Protein AF-A0A924XCB9-F1 (afdb_monomer)

Sequence (287 aa):
MNFVFLSSIFLSAGAVDTTPGGVSNMRGFARGADAVTFDPAATAFVNGFELQYEQFSIERERSLFGAYTVIPAGPFRMHLGYEWLPLTNRSFERASVGGAWKLSELLAIGFTYRGLRAREDYFKGGSTWDVGMYAVPTKWLSFSLGLDDIGNPYLLDARQNFSYAAGFAVRPIAGAPWLTLGAQSRLDCKEHEFTETRAVVDVGSRGIHAYGAYDFQTRFLAVGLQLMFGVLEVRQALEIATGDKSRPGTNREELASATVVTFRSNPSESLGDWVNGATVELALNGD

Secondary structure (DSSP, 8-state):
-------------------THHHHT------STT--S--GGGGGG--EEEEEEEEEEESEEEEEEEEEEEEEETTEEEEEEEEEEEETTEEEEEEEEEEEEEEETTEEEEEEEEEEEESSTT---E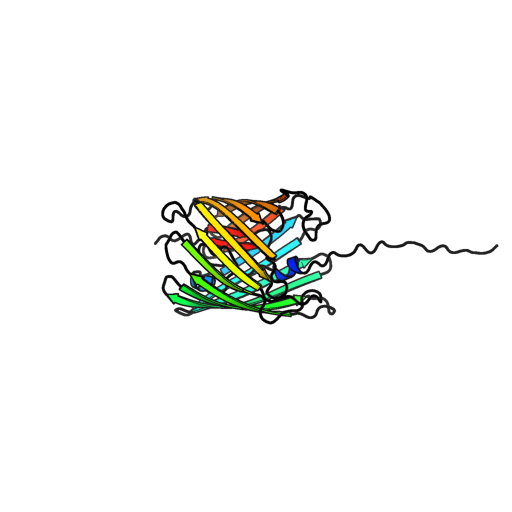EEEEEEEEEEEETTEEEEEEEEEET--EETTEEPPPEEEEEEEE-TTTT-TTEEEEEEEEEETTT--EEEEEEEEEEEETTEEEEEEEETTTTEEEEEEEEEETTEEEEEEEEEE-SSPPPTT-SS---EEEEEEEEESS-EEEEE--SS-PEEEEE----

Nearest PDB structures (foldseek):
  4ctd-assembly1_B  TM=6.642E-01  e=2.878E-05  Escherichia coli K-12
  1nqf-assembly1_A  TM=4.040E-01  e=2.705E-03  Escherichia coli
  8bmx-assembly2_A  TM=3.857E-01  e=1.424E-02  Bacteroides thetaiotaomicron VPI-5482
  5oyk-assembly1_A  TM=5.114E-01  e=2.542E-01  Vibrio cholerae
  7xzj-assembly1_9  TM=3.258E-01  e=9.052E-01  Chlamydomonas reinhardtii

Foldseek 3Di:
DDDDDDDDPPDPPPPQQPPLQQQLLDAAPQEAQFRPDRAQQRLLHDAFWKWKWKWKDAPDIKIKTKIKGWDDDPQKIKIWMWMWIDDDVKIKIKIKIWMKGNPDPFKIKIKMKIWIDIPDPVDDTWIFMKIKMKGDPDLFKIKIWIWTRHPQTQGPNDTAAIKIKIKMKGDPPRNDSQKIKMWMWIARPPVRDIPWTKIKIWGDDDFWIWIWMATPVQQKIKTWIWGDDQQKIKIKIKIARPDDHDGNSHPDRDIMMMIMIMGIPADFDWGADDVSGYTYTRHPDPD

pLDDT: mean 72.34, std 21.83, range [18.59, 96.75]

Solvent-accessible surface area (backbone atoms only — not comparable to full-atom values): 14519 Å² total; per-residue (Å²): 142,80,91,79,86,86,86,79,82,78,75,79,76,70,80,75,75,74,62,52,67,73,68,71,38,58,63,55,79,10,33,18,61,46,29,59,38,74,28,39,4,23,38,42,76,54,70,44,42,38,40,37,40,34,39,36,53,60,106,52,81,34,42,39,41,38,41,38,39,38,47,85,56,84,59,33,22,39,38,41,37,41,35,40,37,54,46,97,95,47,44,39,38,35,42,34,45,36,33,7,39,40,78,48,102,37,36,20,36,18,31,30,39,37,42,40,41,47,78,51,93,87,50,68,56,24,48,29,33,32,40,17,37,22,34,39,88,45,82,32,36,30,40,37,42,30,40,35,42,39,78,42,26,40,45,92,88,40,72,44,67,33,27,43,36,40,19,31,21,35,16,86,64,88,32,41,84,40,39,38,40,30,34,31,37,29,33,35,65,82,80,72,40,68,77,36,38,35,42,37,40,35,42,34,61,93,48,41,34,43,36,37,35,38,32,70,72,68,37,36,38,37,40,35,44,34,42,51,62,77,43,40,36,43,33,42,38,41,36,42,76,75,55,95,55,59,50,90,81,40,104,49,90,68,67,36,38,39,42,38,42,36,42,30,76,57,68,49,50,62,53,74,40,73,95,49,52,32,51,15,26,22,63,72,74,92,125

Mean predicted aligned error: 10.34 Å

Structure (mmCIF, N/CA/C/O backbone):
data_AF-A0A924XCB9-F1
#
_entry.id   AF-A0A924XCB9-F1
#
loop_
_atom_site.group_PDB
_atom_site.id
_atom_site.type_symbol
_atom_site.label_atom_id
_atom_site.label_alt_id
_atom_site.label_comp_id
_atom_site.label_asym_id
_atom_site.label_entity_id
_atom_site.label_seq_id
_atom_site.pdbx_PDB_ins_code
_atom_site.Cartn_x
_atom_site.Cartn_y
_atom_site.Cartn_z
_atom_site.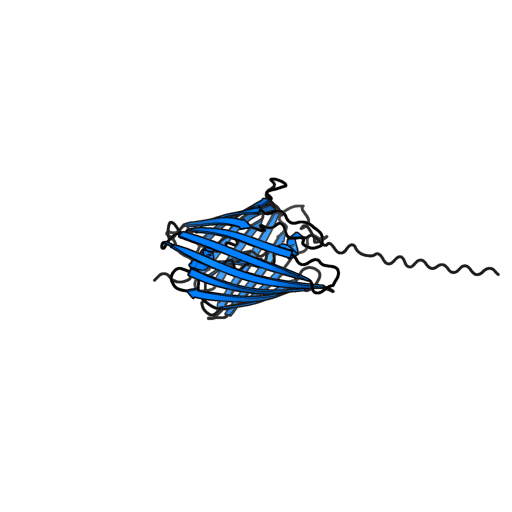occupancy
_atom_site.B_iso_or_equiv
_atom_site.auth_seq_id
_atom_site.auth_comp_id
_atom_site.auth_asym_id
_atom_site.auth_atom_id
_atom_site.pdbx_PDB_model_num
ATOM 1 N N . MET A 1 1 ? 35.315 21.470 -57.572 1.00 31.77 1 MET A N 1
ATOM 2 C CA . MET A 1 1 ? 34.050 20.716 -57.445 1.00 31.77 1 MET A CA 1
ATOM 3 C C . MET A 1 1 ? 34.355 19.400 -56.760 1.00 31.77 1 MET A C 1
ATOM 5 O O . MET A 1 1 ? 34.964 18.551 -57.384 1.00 31.77 1 MET A O 1
ATOM 9 N N . ASN A 1 2 ? 33.996 19.280 -55.484 1.00 20.62 2 ASN A N 1
ATOM 10 C CA . ASN A 1 2 ? 33.900 18.026 -54.740 1.00 20.62 2 ASN A CA 1
ATOM 11 C C . ASN A 1 2 ? 32.758 18.231 -53.740 1.00 20.62 2 ASN A C 1
ATOM 13 O O . ASN A 1 2 ? 32.785 19.186 -52.966 1.00 20.62 2 ASN A O 1
ATOM 17 N N . PHE A 1 3 ? 31.721 17.403 -53.845 1.00 20.89 3 PHE A N 1
ATOM 18 C CA . PHE A 1 3 ? 30.557 17.426 -52.966 1.00 20.89 3 PHE A CA 1
ATOM 19 C C . PHE A 1 3 ? 30.921 16.746 -51.643 1.00 20.89 3 PHE A C 1
ATOM 21 O O . PHE A 1 3 ? 31.264 15.568 -51.629 1.00 20.89 3 PHE A O 1
ATOM 28 N N . VAL A 1 4 ? 30.831 17.490 -50.541 1.00 20.45 4 VAL A N 1
ATOM 29 C CA . VAL A 1 4 ? 30.868 16.962 -49.173 1.00 20.45 4 VAL A CA 1
ATOM 30 C C . VAL A 1 4 ? 29.464 17.136 -48.604 1.00 20.45 4 VAL A C 1
ATOM 32 O O . VAL A 1 4 ? 29.038 18.253 -48.323 1.00 20.45 4 VAL A O 1
ATOM 35 N N . PHE A 1 5 ? 28.731 16.031 -48.482 1.00 20.73 5 PHE A N 1
ATOM 36 C CA . PHE A 1 5 ? 27.495 15.961 -47.708 1.00 20.73 5 PHE A CA 1
ATOM 37 C C . PHE A 1 5 ? 27.878 15.769 -46.235 1.00 20.73 5 PHE A C 1
ATOM 39 O O . PHE A 1 5 ? 28.347 14.706 -45.839 1.00 20.73 5 PHE A O 1
ATOM 46 N N . LEU A 1 6 ? 27.708 16.820 -45.435 1.00 21.05 6 LEU A N 1
ATOM 47 C CA . LEU A 1 6 ? 27.772 16.770 -43.976 1.00 21.05 6 LEU A CA 1
ATOM 48 C C . LEU A 1 6 ? 26.375 16.430 -43.450 1.00 21.05 6 LEU A C 1
ATOM 50 O O . LEU A 1 6 ? 25.500 17.287 -43.361 1.00 21.05 6 LEU A O 1
ATOM 54 N N . SER A 1 7 ? 26.168 15.157 -43.124 1.00 20.41 7 SER A N 1
ATOM 55 C CA . SER A 1 7 ? 25.058 14.686 -42.302 1.00 20.41 7 SER A CA 1
ATOM 56 C C . SER A 1 7 ? 25.557 14.491 -40.871 1.00 20.41 7 SER A C 1
ATOM 58 O O . SER A 1 7 ? 26.209 13.494 -40.565 1.00 20.41 7 SER A O 1
ATOM 60 N N . SER A 1 8 ? 25.248 15.438 -39.994 1.00 20.53 8 SER A N 1
ATOM 61 C CA . SER A 1 8 ? 25.438 15.300 -38.548 1.00 20.53 8 SER A CA 1
ATOM 62 C C . SER A 1 8 ? 24.334 16.053 -37.809 1.00 20.53 8 SER A C 1
ATOM 64 O O . SER A 1 8 ? 24.540 17.102 -37.211 1.00 20.53 8 SER A O 1
ATOM 66 N N . ILE A 1 9 ? 23.132 15.474 -37.848 1.00 19.83 9 ILE A N 1
ATOM 67 C CA . ILE A 1 9 ? 22.118 15.665 -36.811 1.00 19.83 9 ILE A CA 1
ATOM 68 C C . ILE A 1 9 ? 22.314 14.494 -35.847 1.00 19.83 9 ILE A C 1
ATOM 70 O O . ILE A 1 9 ? 21.789 13.404 -36.065 1.00 19.83 9 ILE A O 1
ATOM 74 N N . PHE A 1 10 ? 23.114 14.694 -34.801 1.00 19.86 10 PHE A N 1
ATOM 75 C CA . PHE A 1 10 ? 23.043 13.814 -33.642 1.00 19.86 10 PHE A CA 1
ATOM 76 C C . PHE A 1 10 ? 21.764 14.178 -32.893 1.00 19.86 10 PHE A C 1
ATOM 78 O O . PHE A 1 10 ? 21.722 15.148 -32.138 1.00 19.86 10 PHE A O 1
ATOM 85 N N . LEU A 1 11 ? 20.704 13.405 -33.146 1.00 19.64 11 LEU A N 1
ATOM 86 C CA . LEU A 1 11 ? 19.612 13.266 -32.197 1.00 19.64 11 LEU A CA 1
ATOM 87 C C . LEU A 1 11 ? 20.238 12.816 -30.876 1.00 19.64 11 LEU A C 1
ATOM 89 O O . LEU A 1 11 ? 20.737 11.696 -30.761 1.00 19.64 11 LEU A O 1
ATOM 93 N N . SER A 1 12 ? 20.201 13.694 -29.880 1.00 18.59 12 SER A N 1
ATOM 94 C CA . SER A 1 12 ? 20.337 13.304 -28.488 1.00 18.59 12 SER A CA 1
ATOM 95 C C . SER A 1 12 ? 19.184 12.352 -28.171 1.00 18.59 12 SER A C 1
ATOM 97 O O . SER A 1 12 ? 18.060 12.779 -27.899 1.00 18.59 12 SER A O 1
ATOM 99 N N . ALA A 1 13 ? 19.449 11.050 -28.254 1.00 19.56 13 ALA A N 1
ATOM 100 C CA . ALA A 1 13 ? 18.642 10.039 -27.602 1.00 19.56 13 ALA A CA 1
ATOM 101 C C . ALA A 1 13 ? 18.752 10.306 -26.097 1.00 19.56 13 ALA A C 1
ATOM 103 O O . ALA A 1 13 ? 19.698 9.875 -25.442 1.00 19.56 13 ALA A O 1
ATOM 104 N N . GLY A 1 14 ? 17.832 11.119 -25.577 1.00 18.70 14 GLY A N 1
ATOM 105 C CA . GLY A 1 14 ? 17.668 11.301 -24.146 1.00 18.70 14 GLY A CA 1
ATOM 106 C C . GLY A 1 14 ? 17.414 9.929 -23.544 1.00 18.70 14 GLY A C 1
ATOM 107 O O . GLY A 1 14 ? 16.450 9.261 -23.923 1.00 18.70 14 GLY A O 1
ATOM 108 N N . ALA A 1 15 ? 18.320 9.495 -22.671 1.00 19.00 15 ALA A N 1
ATOM 109 C CA . ALA A 1 15 ? 18.147 8.304 -21.867 1.00 19.00 15 ALA A CA 1
ATOM 110 C C . ALA A 1 15 ? 16.776 8.397 -21.187 1.00 19.00 15 ALA A C 1
ATOM 112 O O . ALA A 1 15 ? 16.526 9.290 -20.379 1.00 19.00 15 ALA A O 1
ATOM 113 N N . VAL A 1 16 ? 15.857 7.522 -21.595 1.00 21.95 16 VAL A N 1
ATOM 114 C CA . VAL A 1 16 ? 14.606 7.312 -20.877 1.00 21.95 16 VAL A CA 1
ATOM 115 C C . VAL A 1 16 ? 15.021 6.690 -19.557 1.00 21.95 16 VAL A C 1
ATOM 117 O O . VAL A 1 16 ? 15.527 5.572 -19.541 1.00 21.95 16 VAL A O 1
ATOM 120 N N . ASP A 1 17 ? 14.876 7.445 -18.478 1.00 25.55 17 ASP A N 1
ATOM 121 C CA . ASP A 1 17 ? 15.121 6.967 -17.127 1.00 25.55 17 ASP A CA 1
ATOM 122 C C . ASP A 1 17 ? 14.088 5.868 -16.816 1.00 25.55 17 ASP A C 1
ATOM 124 O O . ASP A 1 17 ? 12.893 6.122 -16.650 1.00 25.55 17 ASP A O 1
ATOM 128 N N . THR A 1 18 ? 14.531 4.613 -16.893 1.00 29.33 18 THR A N 1
ATOM 129 C CA . THR A 1 18 ? 13.736 3.392 -16.699 1.00 29.33 18 THR A CA 1
ATOM 130 C C . THR A 1 18 ? 13.901 2.849 -15.285 1.00 29.33 18 THR A C 1
ATOM 132 O O . THR A 1 18 ? 13.981 1.634 -15.111 1.00 29.33 18 THR A O 1
ATOM 135 N N . THR A 1 19 ? 14.015 3.714 -14.276 1.00 32.12 19 THR A N 1
ATOM 136 C CA . THR A 1 19 ? 14.165 3.283 -12.882 1.00 32.12 19 THR A CA 1
ATOM 137 C C . THR A 1 19 ? 13.028 2.307 -12.511 1.00 32.12 19 THR A C 1
ATOM 139 O O . THR A 1 19 ? 11.858 2.700 -12.490 1.00 32.12 19 THR A O 1
ATOM 142 N N . PRO A 1 20 ? 13.334 1.016 -12.246 1.00 28.80 20 PRO A N 1
ATOM 143 C CA . PRO A 1 20 ? 12.322 -0.033 -12.073 1.00 28.80 20 PRO A CA 1
ATOM 144 C C . PRO A 1 20 ? 11.357 0.219 -10.906 1.00 28.80 20 PRO A C 1
ATOM 146 O O . PRO A 1 20 ? 10.227 -0.258 -10.935 1.00 28.80 20 PRO A O 1
ATOM 149 N N . GLY A 1 21 ? 11.766 1.012 -9.908 1.00 29.08 21 GLY A N 1
ATOM 150 C CA . GLY A 1 21 ? 10.987 1.250 -8.689 1.00 29.08 21 GLY A CA 1
ATOM 151 C C . GLY A 1 21 ? 9.601 1.860 -8.927 1.00 29.08 21 GLY A C 1
ATOM 152 O O . GLY A 1 21 ? 8.647 1.487 -8.254 1.00 29.08 21 GLY A O 1
ATOM 153 N N . GLY A 1 22 ? 9.445 2.733 -9.931 1.00 31.09 22 GLY A N 1
ATOM 154 C CA . GLY A 1 22 ? 8.162 3.399 -10.197 1.00 31.09 22 GLY A CA 1
ATOM 155 C C . GLY A 1 22 ? 7.097 2.510 -10.850 1.00 31.09 22 GLY A C 1
ATOM 156 O O . GLY A 1 22 ? 5.918 2.841 -10.804 1.00 31.09 22 GLY A O 1
ATOM 157 N N . VAL A 1 23 ? 7.495 1.390 -11.467 1.00 29.88 23 VAL A N 1
ATOM 158 C CA . VAL A 1 23 ? 6.578 0.470 -12.167 1.00 29.88 23 VAL A CA 1
ATOM 159 C C . VAL A 1 23 ? 6.277 -0.770 -11.313 1.00 29.88 23 VAL A C 1
ATOM 161 O O . VAL A 1 23 ? 5.203 -1.351 -11.440 1.00 29.88 23 VAL A O 1
ATOM 164 N N . SER A 1 24 ? 7.157 -1.154 -10.380 1.00 31.88 24 SER A N 1
ATOM 165 C CA . SER A 1 24 ? 6.849 -2.200 -9.389 1.00 31.88 24 SER A CA 1
ATOM 166 C C . SER A 1 24 ? 5.875 -1.730 -8.327 1.00 31.88 24 SER A C 1
ATOM 168 O O . SER A 1 24 ? 5.050 -2.513 -7.854 1.00 31.88 24 SER A O 1
ATOM 170 N N . ASN A 1 25 ? 5.912 -0.429 -8.039 1.00 42.56 25 ASN A N 1
ATOM 171 C CA . ASN A 1 25 ? 5.024 0.246 -7.103 1.00 42.56 25 ASN A CA 1
ATOM 172 C C . ASN A 1 25 ? 3.694 0.641 -7.761 1.00 42.56 25 ASN A C 1
ATOM 174 O O . ASN A 1 25 ? 3.087 1.641 -7.400 1.00 42.56 25 ASN A O 1
ATOM 178 N N . MET A 1 26 ? 3.203 -0.149 -8.725 1.00 33.22 26 MET A N 1
ATOM 179 C CA . MET A 1 26 ? 1.767 -0.128 -9.008 1.00 33.22 26 MET A CA 1
ATOM 180 C C . MET A 1 26 ? 1.017 -0.432 -7.694 1.00 33.22 26 MET A C 1
ATOM 182 O O . MET A 1 26 ? 1.523 -1.143 -6.812 1.00 33.22 26 MET A O 1
ATOM 186 N N . ARG A 1 27 ? -0.183 0.109 -7.520 1.00 51.16 27 ARG A N 1
ATOM 187 C CA . ARG A 1 27 ? -0.888 0.243 -6.241 1.00 51.16 27 ARG A CA 1
ATOM 188 C C . ARG A 1 27 ? -1.533 -1.060 -5.816 1.00 51.16 27 ARG A C 1
ATOM 190 O O . ARG A 1 27 ? -2.442 -1.598 -6.440 1.00 51.16 27 ARG A O 1
ATOM 197 N N . GLY A 1 28 ? -0.980 -1.658 -4.775 1.00 41.72 28 GLY A N 1
ATOM 198 C CA . GLY A 1 28 ? -1.625 -2.798 -4.159 1.00 41.72 28 GLY A CA 1
ATOM 199 C C . GLY A 1 28 ? -2.892 -2.341 -3.436 1.00 41.72 28 GLY A C 1
ATOM 200 O O . GLY A 1 28 ? -2.967 -1.227 -2.922 1.00 41.72 28 GLY A O 1
ATOM 201 N N . PHE A 1 29 ? -3.884 -3.217 -3.387 1.00 44.81 29 PHE A N 1
ATOM 202 C CA . PHE A 1 29 ? -5.077 -3.089 -2.562 1.00 44.81 29 PHE A CA 1
ATOM 203 C C . PHE A 1 29 ? -4.717 -3.102 -1.053 1.00 44.81 29 PHE A C 1
ATOM 205 O O . PHE A 1 29 ? -4.879 -4.113 -0.371 1.00 44.81 29 PHE A O 1
ATOM 212 N N . ALA A 1 30 ? -4.140 -2.008 -0.544 1.00 44.44 30 ALA A N 1
ATOM 213 C CA . ALA A 1 30 ? -3.660 -1.847 0.834 1.00 44.44 30 ALA A CA 1
ATOM 214 C C . ALA A 1 30 ? -4.822 -1.502 1.775 1.00 44.44 30 ALA A C 1
ATOM 216 O O . ALA A 1 30 ? -4.940 -0.401 2.306 1.00 44.44 30 ALA A O 1
ATOM 217 N N . ARG A 1 31 ? -5.743 -2.443 1.952 1.00 51.56 31 ARG A N 1
ATOM 218 C CA . ARG A 1 31 ? -6.932 -2.216 2.768 1.00 51.56 31 ARG A CA 1
ATOM 219 C C . ARG A 1 31 ? -6.761 -2.731 4.179 1.00 51.56 31 ARG A C 1
ATOM 221 O O . ARG A 1 31 ? -6.435 -3.888 4.333 1.00 51.56 31 ARG A O 1
ATOM 228 N N . GLY A 1 32 ? -7.107 -1.934 5.176 1.00 40.06 32 GLY A N 1
ATOM 229 C CA . GLY A 1 32 ? -7.189 -2.298 6.592 1.00 40.06 32 GLY A CA 1
ATOM 230 C C . GLY A 1 32 ? -7.203 -1.010 7.384 1.00 40.06 32 GLY A C 1
ATOM 231 O O . GLY A 1 32 ? -6.527 -0.088 6.958 1.00 40.06 32 GLY A O 1
ATOM 232 N N . ALA A 1 33 ? -7.961 -0.936 8.481 1.00 37.44 33 ALA A N 1
ATOM 233 C CA . ALA A 1 33 ? -8.331 0.307 9.163 1.00 37.44 33 ALA A CA 1
ATOM 234 C C . ALA A 1 33 ? -7.168 1.164 9.698 1.00 37.44 33 ALA A C 1
ATOM 236 O O . ALA A 1 33 ? -7.455 2.118 10.395 1.00 37.44 33 ALA A O 1
ATOM 237 N N . ASP A 1 34 ? -5.913 0.806 9.428 1.00 51.50 34 ASP A N 1
ATOM 238 C CA . ASP A 1 34 ? -4.674 1.499 9.782 1.00 51.50 34 ASP A CA 1
ATOM 239 C C . ASP A 1 34 ? -3.472 0.886 9.025 1.00 51.50 34 ASP A C 1
ATOM 241 O O . ASP A 1 34 ? -2.370 0.782 9.566 1.00 51.50 34 ASP A O 1
ATOM 245 N N . ALA A 1 35 ? -3.676 0.294 7.847 1.00 47.22 35 ALA A N 1
ATOM 246 C CA . ALA A 1 35 ? -2.641 -0.511 7.190 1.00 47.22 35 ALA A CA 1
ATOM 247 C C . ALA A 1 35 ? -1.562 0.360 6.530 1.00 47.22 35 ALA A C 1
ATOM 249 O O . ALA A 1 35 ? -1.585 0.540 5.326 1.00 47.22 35 ALA A O 1
ATOM 250 N N . VAL A 1 36 ? -0.615 0.909 7.302 1.00 57.84 36 VAL A N 1
ATOM 251 C CA . VAL A 1 36 ? 0.410 1.870 6.819 1.00 57.84 36 VAL A CA 1
ATOM 252 C C . VAL A 1 36 ? 1.276 1.325 5.681 1.00 57.84 36 VAL A C 1
ATOM 254 O O . VAL A 1 36 ? 1.894 2.109 4.973 1.00 57.84 36 VAL A O 1
ATOM 257 N N . THR A 1 37 ? 1.291 0.006 5.495 1.00 59.22 37 THR A N 1
ATOM 258 C CA . THR A 1 37 ? 1.976 -0.681 4.406 1.00 59.22 37 THR A CA 1
ATOM 259 C C . THR A 1 37 ? 1.011 -1.582 3.638 1.00 59.22 37 THR A C 1
ATOM 261 O O . THR A 1 37 ? -0.022 -1.999 4.170 1.00 59.22 37 THR A O 1
ATOM 264 N N . PHE A 1 38 ? 1.334 -1.872 2.375 1.00 66.25 38 PHE A N 1
ATOM 265 C CA . PHE A 1 38 ? 0.564 -2.826 1.584 1.00 66.25 38 PHE A CA 1
ATOM 266 C C . PHE A 1 38 ? 0.659 -4.215 2.219 1.00 66.25 38 PHE A C 1
ATOM 268 O O . PHE A 1 38 ? 1.739 -4.787 2.315 1.00 66.25 38 PHE A O 1
ATOM 275 N N . ASP A 1 39 ? -0.484 -4.750 2.645 1.00 78.56 39 ASP A N 1
ATOM 276 C CA . ASP A 1 39 ? -0.557 -6.055 3.287 1.00 78.56 39 ASP A CA 1
ATOM 277 C C . ASP A 1 39 ? -1.766 -6.836 2.765 1.00 78.56 39 ASP A C 1
ATOM 279 O O . ASP A 1 39 ? -2.915 -6.428 2.989 1.00 78.56 39 ASP A O 1
ATOM 283 N N . PRO A 1 40 ? -1.552 -7.981 2.098 1.00 84.56 40 PRO A N 1
ATOM 284 C CA . PRO A 1 40 ? -2.653 -8.791 1.602 1.00 84.56 40 PRO A CA 1
ATOM 285 C C . PRO A 1 40 ? -3.584 -9.281 2.722 1.00 84.56 40 PRO A C 1
ATOM 287 O O . PRO A 1 40 ? -4.778 -9.462 2.477 1.00 84.56 40 PRO A O 1
ATOM 290 N N . ALA A 1 41 ? -3.090 -9.468 3.951 1.00 88.19 41 ALA A N 1
ATOM 291 C CA . ALA A 1 41 ? -3.877 -9.910 5.103 1.00 88.19 41 ALA A CA 1
ATOM 292 C C . ALA A 1 41 ? -4.886 -8.873 5.580 1.00 88.19 41 ALA A C 1
ATOM 294 O O . ALA A 1 41 ? -5.959 -9.224 6.078 1.00 88.19 41 ALA A O 1
ATOM 295 N N . ALA A 1 42 ? -4.564 -7.596 5.413 1.00 82.00 42 ALA A N 1
ATOM 296 C CA . ALA A 1 42 ? -5.397 -6.510 5.889 1.00 82.00 42 ALA A CA 1
ATOM 297 C C . ALA A 1 42 ? -6.769 -6.499 5.160 1.00 82.00 42 ALA A C 1
ATOM 299 O O . ALA A 1 42 ? -7.793 -6.104 5.731 1.00 82.00 42 ALA A O 1
ATOM 300 N N . THR A 1 43 ? -6.840 -7.116 3.967 1.00 84.00 43 THR A N 1
ATOM 301 C CA . THR A 1 43 ? -8.083 -7.329 3.204 1.00 84.00 43 THR A CA 1
ATOM 302 C C . THR A 1 43 ? -9.153 -8.142 3.945 1.00 84.00 43 THR A C 1
ATOM 304 O O . THR A 1 43 ? -10.332 -8.077 3.598 1.00 84.00 43 THR A O 1
ATOM 307 N N . ALA A 1 44 ? -8.784 -8.864 5.010 1.00 84.06 44 ALA A N 1
ATOM 308 C CA . ALA A 1 44 ? -9.719 -9.568 5.887 1.00 84.06 44 ALA A CA 1
ATOM 309 C C . ALA A 1 44 ? -10.699 -8.633 6.627 1.00 84.06 44 ALA A C 1
ATOM 311 O O . ALA A 1 44 ? -11.797 -9.063 7.000 1.00 84.06 44 ALA A O 1
ATOM 312 N N . PHE A 1 45 ? -10.307 -7.371 6.842 1.00 78.38 45 PHE A N 1
ATOM 313 C CA . PHE A 1 45 ? -11.009 -6.394 7.687 1.00 78.38 45 PHE A CA 1
ATOM 314 C C . PHE A 1 45 ? -11.861 -5.391 6.907 1.00 78.38 45 PHE A C 1
ATOM 316 O O . PHE A 1 45 ? -12.440 -4.474 7.483 1.00 78.38 45 PHE A O 1
ATOM 323 N N . VAL A 1 46 ? -11.965 -5.575 5.598 1.00 75.31 46 VAL A N 1
ATOM 324 C CA . VAL A 1 46 ? -12.602 -4.636 4.674 1.00 75.31 46 VAL A CA 1
ATOM 325 C C . VAL A 1 46 ? -13.562 -5.363 3.751 1.00 75.31 46 VAL A C 1
ATOM 327 O O . VAL A 1 46 ? -13.475 -6.573 3.559 1.00 75.31 46 VAL A O 1
ATOM 330 N N . ASN A 1 47 ? -14.486 -4.615 3.155 1.00 72.25 47 ASN A N 1
ATOM 331 C CA . ASN A 1 47 ? -15.430 -5.131 2.172 1.00 72.25 47 ASN A CA 1
ATOM 332 C C . ASN A 1 47 ? -15.737 -4.070 1.126 1.00 72.25 47 ASN A C 1
ATOM 334 O O . ASN A 1 47 ? -15.749 -2.880 1.434 1.00 72.25 47 ASN A O 1
ATOM 338 N N . GLY A 1 48 ? -16.088 -4.513 -0.079 1.00 78.94 48 GLY A N 1
ATOM 339 C CA . GLY A 1 48 ? -16.676 -3.648 -1.094 1.00 78.94 48 GLY A CA 1
ATOM 340 C C . GLY A 1 48 ? -15.805 -3.431 -2.320 1.00 78.94 48 GLY A C 1
ATOM 341 O O . GLY A 1 48 ? -14.752 -4.050 -2.488 1.00 78.94 48 GLY A O 1
ATOM 342 N N . PHE A 1 49 ? -16.286 -2.532 -3.165 1.00 81.25 49 PHE A N 1
ATOM 343 C CA . PHE A 1 49 ? -15.775 -2.231 -4.493 1.00 81.25 49 PHE A CA 1
ATOM 344 C C . PHE A 1 49 ? -15.170 -0.830 -4.538 1.00 81.25 49 PHE A C 1
ATOM 346 O O . PHE A 1 49 ? -15.647 0.073 -3.847 1.00 81.25 49 PHE A O 1
ATOM 353 N N . GLU A 1 50 ? -14.139 -0.661 -5.357 1.00 76.94 50 GLU A N 1
ATOM 354 C CA . GLU A 1 50 ? -13.439 0.600 -5.551 1.00 76.94 50 GLU A CA 1
ATOM 355 C C . GLU A 1 50 ? -13.037 0.802 -7.011 1.00 76.94 50 GLU A C 1
ATOM 357 O O . GLU A 1 50 ? -12.489 -0.092 -7.652 1.00 76.94 50 GLU A O 1
ATOM 362 N N . LEU A 1 51 ? -13.280 2.007 -7.513 1.00 81.31 51 LEU A N 1
ATOM 363 C CA . LEU A 1 51 ? -12.700 2.526 -8.743 1.00 81.31 51 LEU A CA 1
ATOM 364 C C . LEU A 1 51 ? -11.830 3.710 -8.387 1.00 81.31 51 LEU A C 1
ATOM 366 O O . LEU A 1 51 ? -12.264 4.607 -7.670 1.00 81.31 51 LEU A O 1
ATOM 370 N N . GLN A 1 52 ? -10.627 3.736 -8.924 1.00 81.94 52 GLN A N 1
ATOM 371 C CA . GLN A 1 52 ? -9.662 4.779 -8.670 1.00 81.94 52 GLN A CA 1
ATOM 372 C C . GLN A 1 52 ? -9.139 5.320 -9.992 1.00 81.94 52 GLN A C 1
ATOM 374 O O . GLN A 1 52 ? -8.759 4.574 -10.891 1.00 81.94 52 GLN A O 1
ATOM 379 N N . TYR A 1 53 ? -9.106 6.637 -10.089 1.00 83.44 53 TYR A N 1
ATOM 380 C CA . TYR A 1 53 ? -8.385 7.360 -11.114 1.00 83.44 53 TYR A CA 1
ATOM 381 C C . TYR A 1 53 ? -7.379 8.269 -10.430 1.00 83.44 53 TYR A C 1
ATOM 383 O O . TYR A 1 53 ? -7.701 8.957 -9.464 1.00 83.44 53 TYR A O 1
ATOM 391 N N . GLU A 1 54 ? -6.164 8.291 -10.936 1.00 77.25 54 GLU A N 1
ATOM 392 C CA . GLU A 1 54 ? -5.126 9.176 -10.461 1.00 77.25 54 GLU A CA 1
ATOM 393 C C . GLU A 1 54 ? -4.466 9.892 -11.623 1.00 77.25 54 GLU A C 1
ATOM 395 O O . GLU A 1 54 ? -4.230 9.311 -12.682 1.00 77.25 54 GLU A O 1
ATOM 400 N N . GLN A 1 55 ? -4.114 11.148 -11.382 1.00 79.25 55 GLN A N 1
ATOM 401 C CA . GLN A 1 55 ? -3.312 11.958 -12.269 1.00 79.25 55 GLN A CA 1
ATOM 402 C C . GLN A 1 55 ? -2.107 12.520 -11.516 1.00 79.25 55 GLN A C 1
ATOM 404 O O . GLN A 1 55 ? -2.257 13.192 -10.495 1.00 79.25 55 GLN A O 1
ATOM 409 N N . PHE A 1 56 ? -0.917 12.285 -12.064 1.00 72.12 56 PHE A N 1
ATOM 410 C CA . PHE A 1 56 ? 0.335 12.870 -11.603 1.00 72.12 56 PHE A CA 1
ATOM 411 C C . PHE A 1 56 ? 0.799 13.949 -12.571 1.00 72.12 56 PHE A C 1
ATOM 413 O O . PHE A 1 56 ? 0.863 13.734 -13.786 1.00 72.12 56 PHE A O 1
ATOM 420 N N . SER A 1 57 ? 1.209 15.082 -12.014 1.00 66.12 57 SER A N 1
ATOM 421 C CA . SER A 1 57 ? 1.876 16.148 -12.748 1.00 66.12 57 SER A CA 1
ATOM 422 C C . SER A 1 57 ? 3.362 16.144 -12.387 1.00 66.12 57 SER A C 1
ATOM 424 O O . SER A 1 57 ? 3.770 16.827 -11.450 1.00 66.12 57 SER A O 1
ATOM 426 N N . ILE A 1 58 ? 4.162 15.344 -13.105 1.00 60.53 58 ILE A N 1
ATOM 427 C CA . ILE A 1 58 ? 5.634 15.307 -12.996 1.00 60.53 58 ILE A CA 1
ATOM 428 C C . ILE A 1 58 ? 6.231 15.200 -14.404 1.00 60.53 58 ILE A C 1
ATOM 430 O O . ILE A 1 58 ? 6.256 14.098 -14.945 1.00 60.53 58 ILE A O 1
ATOM 434 N N . GLU A 1 59 ? 6.694 16.313 -14.994 1.00 53.19 59 GLU A N 1
ATOM 435 C CA . GLU A 1 59 ? 7.315 16.468 -16.339 1.00 53.19 59 GLU A CA 1
ATOM 436 C C . GLU A 1 59 ? 6.540 15.905 -17.566 1.00 53.19 59 GLU A C 1
ATOM 438 O O . GLU A 1 59 ? 6.713 16.383 -18.688 1.00 53.19 59 GLU A O 1
ATOM 443 N N . ARG A 1 60 ? 5.668 14.912 -17.386 1.00 60.50 60 ARG A N 1
ATOM 444 C CA . ARG A 1 60 ? 4.758 14.267 -18.332 1.00 60.50 60 ARG A CA 1
ATOM 445 C C . ARG A 1 60 ? 3.515 13.869 -17.547 1.00 60.50 60 ARG A C 1
ATOM 447 O O . ARG A 1 60 ? 3.631 13.272 -16.479 1.00 60.50 60 ARG A O 1
ATOM 454 N N . GLU A 1 61 ? 2.338 14.177 -18.079 1.00 62.69 61 GLU A N 1
ATOM 455 C CA . GLU A 1 61 ? 1.087 13.707 -17.489 1.00 62.69 61 GLU A CA 1
ATOM 456 C C . GLU A 1 61 ? 1.101 12.176 -17.453 1.00 62.69 61 GLU A C 1
ATOM 458 O O . GLU A 1 61 ? 1.142 11.509 -18.491 1.00 62.69 61 GLU A O 1
ATOM 463 N N . ARG A 1 62 ? 1.118 11.618 -16.241 1.00 73.12 62 ARG A N 1
ATOM 464 C CA . ARG A 1 62 ? 0.879 10.195 -16.013 1.00 73.12 62 ARG A CA 1
ATOM 465 C C . ARG A 1 62 ? -0.503 10.076 -15.414 1.00 73.12 62 ARG A C 1
ATOM 467 O O . ARG A 1 62 ? -0.853 10.827 -14.506 1.00 73.12 62 ARG A O 1
ATOM 474 N N . SER A 1 63 ? -1.274 9.130 -15.917 1.00 81.19 63 SER A N 1
ATOM 475 C CA . SER A 1 63 ? -2.525 8.742 -15.284 1.00 81.19 63 SER A CA 1
ATOM 476 C C . SER A 1 63 ? -2.451 7.281 -14.894 1.00 81.19 63 SER A C 1
ATOM 478 O O . SER A 1 63 ? -1.762 6.499 -15.544 1.00 81.19 63 SER A O 1
ATOM 480 N N . LEU A 1 64 ? -3.133 6.929 -13.816 1.00 81.31 64 LEU A N 1
ATOM 481 C CA . LEU A 1 64 ? -3.337 5.555 -13.398 1.00 81.31 64 LEU A CA 1
ATOM 482 C C . LEU A 1 64 ? -4.833 5.336 -13.241 1.00 81.31 64 LEU A C 1
ATOM 484 O O . LEU A 1 64 ? -5.543 6.147 -12.649 1.00 81.31 64 LEU A O 1
ATOM 488 N N . PHE A 1 65 ? -5.308 4.223 -13.776 1.00 86.62 65 PHE A N 1
ATOM 489 C CA . PHE A 1 65 ? -6.656 3.741 -13.539 1.00 86.62 65 PHE A CA 1
ATOM 490 C C . PHE A 1 65 ? -6.586 2.417 -12.787 1.00 86.62 65 PHE A C 1
ATOM 492 O O . PHE A 1 65 ? -5.840 1.527 -13.185 1.00 86.62 65 PHE A O 1
ATOM 499 N N . GLY A 1 66 ? -7.367 2.284 -11.722 1.00 85.44 66 GLY A N 1
ATOM 500 C CA . GLY A 1 66 ? -7.448 1.090 -10.893 1.00 85.44 66 GLY A CA 1
ATOM 501 C C . GLY A 1 66 ? -8.897 0.693 -10.638 1.00 85.44 66 GLY A C 1
ATOM 502 O O . GLY A 1 66 ? -9.758 1.541 -10.411 1.00 85.44 66 GLY A O 1
ATOM 503 N N . ALA A 1 67 ? -9.174 -0.604 -10.654 1.00 85.88 67 ALA A N 1
ATOM 504 C CA . ALA A 1 67 ? -10.456 -1.170 -10.261 1.00 85.88 67 ALA A CA 1
ATOM 505 C C . ALA A 1 67 ? -10.221 -2.346 -9.320 1.00 85.88 67 ALA A C 1
ATOM 507 O O . ALA A 1 67 ? -9.461 -3.257 -9.647 1.00 85.88 67 ALA A O 1
ATOM 508 N N . TYR A 1 68 ? -10.895 -2.345 -8.173 1.00 83.38 68 TYR A N 1
ATOM 509 C CA . TYR A 1 68 ? -10.687 -3.334 -7.127 1.00 83.38 68 TYR A CA 1
ATOM 510 C C . TYR A 1 68 ? -11.989 -3.796 -6.491 1.00 83.38 68 TYR A C 1
ATOM 512 O O . TYR A 1 68 ? -12.957 -3.046 -6.362 1.00 83.38 68 TYR A O 1
ATOM 520 N N . THR A 1 69 ? -12.007 -5.039 -6.026 1.00 84.62 69 THR A N 1
ATOM 521 C CA . THR A 1 69 ? -13.152 -5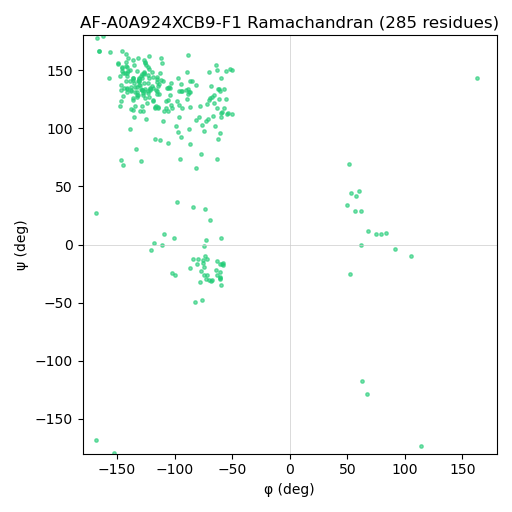.590 -5.304 1.00 84.62 69 THR A CA 1
ATOM 522 C C . THR A 1 69 ? -12.724 -6.595 -4.248 1.00 84.62 69 THR A C 1
ATOM 524 O O . THR A 1 69 ? -11.794 -7.370 -4.468 1.00 84.62 69 THR A O 1
ATOM 527 N N . VAL A 1 70 ? -13.444 -6.615 -3.124 1.00 85.62 70 VAL A N 1
ATOM 528 C CA . VAL A 1 70 ? -13.395 -7.687 -2.121 1.00 85.62 70 VAL A CA 1
ATOM 529 C C . VAL A 1 70 ? -14.718 -8.421 -2.068 1.00 85.62 70 VAL A C 1
ATOM 531 O O . VAL A 1 70 ? -15.776 -7.816 -1.892 1.00 85.62 70 VAL A O 1
ATOM 534 N N . ILE A 1 71 ? -14.627 -9.742 -2.152 1.00 87.44 71 ILE A N 1
ATOM 535 C CA . ILE A 1 71 ? -15.745 -10.670 -2.110 1.00 87.44 71 ILE A CA 1
ATOM 536 C C . ILE A 1 71 ? -15.705 -11.427 -0.766 1.00 87.44 71 ILE A C 1
ATOM 538 O O . ILE A 1 71 ? -14.759 -12.184 -0.514 1.00 87.44 71 ILE A O 1
ATOM 542 N N . PRO A 1 72 ? -16.713 -11.237 0.109 1.00 85.50 72 PRO A N 1
ATOM 543 C CA . PRO A 1 72 ? -16.915 -12.030 1.322 1.00 85.50 72 PRO A CA 1
ATOM 544 C C . PRO A 1 72 ? -17.059 -13.532 1.059 1.00 85.50 72 PRO A C 1
ATOM 546 O O . PRO A 1 72 ? -17.885 -13.926 0.240 1.00 85.50 72 PRO A O 1
ATOM 549 N N . ALA A 1 73 ? -16.373 -14.375 1.831 1.00 90.12 73 ALA A N 1
ATOM 550 C CA . ALA A 1 73 ? -16.602 -15.821 1.873 1.00 90.12 73 ALA A CA 1
ATOM 551 C C . ALA A 1 73 ? -16.375 -16.366 3.299 1.00 90.12 73 ALA A C 1
ATOM 553 O O . ALA A 1 73 ? -15.417 -17.084 3.586 1.00 90.12 73 ALA A O 1
ATOM 554 N N . GLY A 1 74 ? -17.265 -15.999 4.228 1.00 90.38 74 GLY A N 1
ATOM 555 C CA . GLY A 1 74 ? -17.133 -16.363 5.643 1.00 90.38 74 GLY A CA 1
ATOM 556 C C . GLY A 1 74 ? -15.925 -15.671 6.299 1.00 90.38 74 GLY A C 1
ATOM 557 O O . GLY A 1 74 ? -15.818 -14.448 6.181 1.00 90.38 74 GLY A O 1
ATOM 558 N N . PRO A 1 75 ? -15.025 -16.402 6.991 1.00 91.19 75 PRO A N 1
ATOM 559 C CA . PRO A 1 75 ? -13.794 -15.830 7.550 1.00 91.19 75 PRO A CA 1
ATOM 560 C C . PRO A 1 75 ? -12.740 -15.518 6.477 1.00 91.19 75 PRO A C 1
ATOM 562 O O . PRO A 1 75 ? -11.734 -14.879 6.774 1.00 91.19 75 PRO A O 1
ATOM 565 N N . PHE A 1 76 ? -12.957 -15.967 5.240 1.00 94.31 76 PHE A N 1
ATOM 566 C CA . PHE A 1 76 ? -12.089 -15.688 4.109 1.00 94.31 76 PHE A CA 1
ATOM 567 C C . PHE A 1 76 ? -12.624 -14.508 3.288 1.00 94.31 76 PHE A C 1
ATOM 569 O O . PHE A 1 76 ? -13.833 -14.348 3.099 1.00 94.31 76 PHE A O 1
ATOM 576 N N . ARG A 1 77 ? -11.718 -13.680 2.773 1.00 88.12 77 ARG A N 1
ATOM 577 C CA . ARG A 1 77 ? -12.003 -12.599 1.824 1.00 88.12 77 ARG A CA 1
ATOM 578 C C . ARG A 1 77 ? -11.177 -12.836 0.576 1.00 88.12 77 ARG A C 1
ATOM 580 O O . ARG A 1 77 ? -9.965 -12.975 0.679 1.00 88.12 77 ARG A O 1
ATOM 587 N N . MET A 1 78 ? -11.817 -12.854 -0.586 1.00 92.00 78 MET A N 1
ATOM 588 C CA . MET A 1 78 ? -11.112 -12.842 -1.867 1.00 92.00 78 MET A CA 1
ATOM 589 C C . MET A 1 78 ? -11.012 -11.404 -2.355 1.00 92.00 78 MET A C 1
ATOM 591 O O . MET A 1 78 ? -11.997 -10.673 -2.266 1.00 92.00 78 MET A O 1
ATOM 595 N N . HIS A 1 79 ? -9.866 -11.001 -2.892 1.00 88.19 79 HIS A N 1
ATOM 596 C CA . HIS A 1 79 ? -9.721 -9.704 -3.540 1.00 88.19 79 HIS A CA 1
ATOM 597 C C . HIS A 1 79 ? -9.232 -9.855 -4.978 1.00 88.19 79 HIS A C 1
ATOM 599 O O . HIS A 1 79 ? -8.460 -10.758 -5.304 1.00 88.19 79 HIS A O 1
ATOM 605 N N . LEU A 1 80 ? -9.712 -8.955 -5.831 1.00 91.25 80 LEU A N 1
ATOM 606 C CA . LEU A 1 80 ? -9.331 -8.836 -7.231 1.00 91.25 80 LEU A CA 1
ATOM 607 C C . LEU A 1 80 ? -8.997 -7.376 -7.512 1.00 91.25 80 LEU A C 1
ATOM 609 O O . LEU A 1 80 ? -9.693 -6.483 -7.025 1.00 91.25 80 LEU A O 1
ATOM 613 N N . GLY A 1 81 ? -7.966 -7.148 -8.312 1.00 88.81 81 GLY A N 1
ATOM 614 C CA . GLY A 1 81 ? -7.562 -5.822 -8.745 1.00 88.81 81 GLY A CA 1
ATOM 615 C C . GLY A 1 81 ? -7.100 -5.821 -10.191 1.00 88.81 81 GLY A C 1
ATOM 616 O O . GLY A 1 81 ? -6.538 -6.799 -10.688 1.00 88.81 81 GLY A O 1
ATOM 617 N N . TYR A 1 82 ? -7.344 -4.711 -10.867 1.00 90.00 82 TYR A N 1
ATOM 618 C CA . TYR A 1 82 ? -6.779 -4.430 -12.171 1.00 90.00 82 TYR A CA 1
ATOM 619 C C . TYR A 1 82 ? -6.330 -2.981 -12.224 1.00 90.00 82 TYR A C 1
ATOM 621 O O . TYR A 1 82 ? -7.087 -2.082 -11.864 1.00 90.00 82 TYR A O 1
ATOM 629 N N . GLU A 1 83 ? -5.117 -2.765 -12.706 1.00 86.50 83 GLU A N 1
ATOM 630 C CA . GLU A 1 83 ? -4.517 -1.453 -12.845 1.00 86.50 83 GLU A CA 1
ATOM 631 C C . GLU A 1 83 ? -3.962 -1.254 -14.238 1.00 86.50 83 GLU A C 1
ATOM 633 O O . GLU A 1 83 ? -3.410 -2.170 -14.853 1.00 86.50 83 GLU A O 1
ATOM 638 N N . TRP A 1 84 ? -4.076 -0.019 -14.702 1.00 86.94 84 TRP A N 1
ATOM 639 C CA . TRP A 1 84 ? -3.591 0.421 -15.987 1.00 86.94 84 TRP A CA 1
ATOM 640 C C . TRP A 1 84 ? -2.848 1.743 -15.834 1.00 86.94 84 TRP A C 1
ATOM 642 O O . TRP A 1 84 ? -3.417 2.747 -15.406 1.00 86.94 84 TRP A O 1
ATOM 652 N N . LEU A 1 85 ? -1.567 1.723 -16.190 1.00 84.44 85 LEU A N 1
ATOM 653 C CA . LEU A 1 85 ? -0.653 2.854 -16.126 1.00 84.44 85 LEU A CA 1
ATOM 654 C C . LEU A 1 85 ? -0.187 3.201 -17.550 1.00 84.44 85 LEU A C 1
ATOM 656 O O . LEU A 1 85 ? 0.804 2.640 -18.039 1.00 84.44 85 LEU A O 1
ATOM 660 N N . PRO A 1 86 ? -0.896 4.100 -18.254 1.00 81.81 86 PRO A N 1
ATOM 661 C CA . PRO A 1 86 ? -0.387 4.713 -19.471 1.00 81.81 86 PRO A CA 1
ATOM 662 C C . PRO A 1 86 ? 0.825 5.607 -19.172 1.00 81.81 86 PRO A C 1
ATOM 664 O O . PRO A 1 86 ? 0.753 6.580 -18.422 1.00 81.81 86 PRO A O 1
ATOM 667 N N . LEU A 1 87 ? 1.949 5.302 -19.815 1.00 75.38 87 LEU A N 1
ATOM 668 C CA . LEU A 1 87 ? 3.131 6.154 -19.893 1.00 75.38 87 LEU A CA 1
ATOM 669 C C . LEU A 1 87 ? 3.318 6.642 -21.335 1.00 75.38 87 LEU A C 1
ATOM 671 O O . LEU A 1 87 ? 2.818 6.060 -22.298 1.00 75.38 87 LEU A O 1
ATOM 675 N N . THR A 1 88 ? 4.084 7.714 -21.523 1.00 70.31 88 THR A N 1
ATOM 676 C CA . THR A 1 88 ? 4.406 8.208 -22.867 1.00 70.31 88 THR A CA 1
ATOM 677 C C . THR A 1 88 ? 5.146 7.124 -23.658 1.00 70.31 88 THR A C 1
ATOM 679 O O . THR A 1 88 ? 6.306 6.829 -23.369 1.00 70.31 88 THR A O 1
ATOM 682 N N . ASN A 1 89 ? 4.468 6.556 -24.660 1.00 76.00 89 ASN A N 1
ATOM 683 C CA . ASN A 1 89 ? 4.908 5.458 -25.535 1.00 76.00 89 ASN A CA 1
ATOM 684 C C . ASN A 1 89 ? 4.912 4.048 -24.923 1.00 76.00 89 ASN A C 1
ATOM 686 O O . ASN A 1 89 ? 5.461 3.147 -25.556 1.00 76.00 89 ASN A O 1
ATOM 690 N N . ARG A 1 90 ? 4.351 3.845 -23.722 1.00 78.94 90 ARG A N 1
ATOM 691 C CA . ARG A 1 90 ? 4.244 2.514 -23.099 1.00 78.94 90 ARG A CA 1
ATOM 692 C C . ARG A 1 90 ? 2.967 2.368 -22.287 1.00 78.94 90 ARG A C 1
ATOM 694 O O . ARG A 1 90 ? 2.523 3.339 -21.689 1.00 78.94 90 ARG A O 1
ATOM 701 N N . SER A 1 91 ? 2.409 1.169 -22.183 1.00 83.69 91 SER A N 1
ATOM 702 C CA . SER A 1 91 ? 1.346 0.909 -21.203 1.00 83.69 91 SER A CA 1
ATOM 703 C C . SER A 1 91 ? 1.665 -0.298 -20.345 1.00 83.69 91 SER A C 1
ATOM 705 O O . SER A 1 91 ? 1.934 -1.381 -20.873 1.00 83.69 91 SER A O 1
ATOM 707 N N . PHE A 1 92 ? 1.579 -0.103 -19.032 1.00 83.81 92 PHE A N 1
ATOM 708 C CA . PHE A 1 92 ? 1.708 -1.171 -18.057 1.00 83.81 92 PHE A CA 1
ATOM 709 C C . PHE A 1 92 ? 0.339 -1.550 -17.518 1.00 83.81 92 PHE A C 1
ATOM 711 O O . PHE A 1 92 ? -0.507 -0.696 -17.257 1.00 83.81 92 PHE A O 1
ATOM 718 N N . GLU A 1 93 ? 0.139 -2.846 -17.365 1.00 88.38 93 GLU A N 1
ATOM 719 C CA . GLU A 1 93 ? -1.073 -3.438 -16.834 1.00 88.38 93 GLU A CA 1
ATOM 720 C C . GLU A 1 93 ? -0.689 -4.360 -15.689 1.00 88.38 93 GLU A C 1
ATOM 722 O O . GLU A 1 93 ? 0.289 -5.117 -15.772 1.00 88.38 93 GLU A O 1
ATOM 727 N N . ARG A 1 94 ? -1.478 -4.324 -14.622 1.00 86.50 94 ARG A N 1
ATOM 728 C CA . ARG A 1 94 ? -1.314 -5.249 -13.513 1.00 86.50 94 ARG A CA 1
ATOM 729 C C . ARG A 1 94 ? -2.646 -5.834 -13.112 1.00 86.50 94 ARG A C 1
ATOM 731 O O . ARG A 1 94 ? -3.588 -5.111 -12.824 1.00 86.50 94 ARG A O 1
ATOM 738 N N . ALA A 1 95 ? -2.704 -7.155 -13.069 1.00 91.00 95 ALA A N 1
ATOM 739 C CA . ALA A 1 95 ? -3.820 -7.878 -12.485 1.00 91.00 95 ALA A CA 1
ATOM 740 C C . ALA A 1 95 ? -3.384 -8.439 -11.133 1.00 91.00 95 ALA A C 1
ATOM 742 O O . ALA A 1 95 ? -2.299 -9.010 -11.024 1.00 91.00 95 ALA A O 1
ATOM 743 N N . SER A 1 96 ? -4.225 -8.307 -10.115 1.00 89.81 96 SER A N 1
ATOM 744 C CA . SER A 1 96 ? -4.006 -8.902 -8.803 1.00 89.81 96 SER A CA 1
ATOM 745 C C . SER A 1 96 ? -5.172 -9.802 -8.414 1.00 89.81 96 SER A C 1
ATOM 747 O O . SER A 1 96 ? -6.339 -9.498 -8.661 1.00 89.81 96 SER A O 1
ATOM 749 N N . VAL A 1 97 ? -4.849 -10.947 -7.821 1.00 93.50 97 VAL A N 1
ATOM 750 C CA . VAL A 1 97 ? -5.820 -11.872 -7.235 1.00 93.50 97 VAL A CA 1
ATOM 751 C C . VAL A 1 97 ? -5.244 -12.430 -5.954 1.00 93.50 97 VAL A C 1
ATOM 753 O O . VAL A 1 97 ? -4.094 -12.856 -5.912 1.00 93.50 97 VAL A O 1
ATOM 756 N N . GLY A 1 98 ? -6.039 -12.457 -4.903 1.00 93.00 98 GLY A N 1
ATOM 757 C CA . GLY A 1 98 ? -5.576 -12.983 -3.638 1.00 93.00 98 GLY A CA 1
ATOM 758 C C . GLY A 1 98 ? -6.700 -13.195 -2.660 1.00 93.00 98 GLY A C 1
ATOM 759 O O . GLY A 1 98 ? -7.888 -13.130 -2.994 1.00 93.00 98 GLY A O 1
ATOM 760 N N . GLY A 1 99 ? -6.308 -13.443 -1.424 1.00 91.50 99 GLY A N 1
ATOM 761 C CA . GLY A 1 99 ? -7.255 -13.473 -0.340 1.00 91.50 99 GLY A CA 1
ATOM 762 C C . GLY A 1 99 ? -6.607 -13.435 1.024 1.00 91.50 99 GLY A C 1
ATOM 763 O O . GLY A 1 99 ? -5.405 -13.643 1.182 1.00 91.50 99 GLY A O 1
ATOM 764 N N . ALA A 1 100 ? -7.447 -13.172 2.011 1.00 93.56 100 ALA A N 1
ATOM 765 C CA . ALA A 1 100 ? -7.064 -13.109 3.402 1.00 93.56 100 ALA A CA 1
ATOM 766 C C . ALA A 1 100 ? -7.997 -13.943 4.259 1.00 93.56 100 ALA A C 1
ATOM 768 O O . ALA A 1 100 ? -9.209 -13.988 4.043 1.00 93.56 100 ALA A O 1
ATOM 769 N N . TRP A 1 101 ? -7.412 -14.590 5.255 1.00 96.75 101 TRP A N 1
ATOM 770 C CA . TRP A 1 101 ? -8.110 -15.372 6.251 1.00 96.75 101 TRP A CA 1
ATOM 771 C C . TRP A 1 101 ? -8.091 -14.632 7.581 1.00 96.75 101 TRP A C 1
ATOM 773 O O . TRP A 1 101 ? -7.030 -14.412 8.169 1.00 96.75 101 TRP A O 1
ATOM 783 N N . LYS A 1 102 ? -9.277 -14.276 8.074 1.00 93.50 102 LYS A N 1
ATOM 784 C CA . LYS A 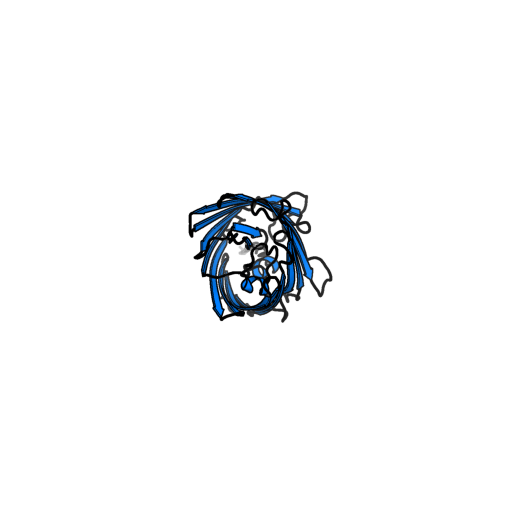1 102 ? -9.467 -13.709 9.405 1.00 93.50 102 LYS A CA 1
ATOM 785 C C . LYS A 1 102 ? -9.349 -14.836 10.434 1.00 93.50 102 LYS A C 1
ATOM 787 O O . LYS A 1 102 ? -10.256 -15.655 10.569 1.00 93.50 102 LYS A O 1
ATOM 792 N N . LEU A 1 103 ? -8.203 -14.919 11.108 1.00 96.19 103 LEU A N 1
ATOM 793 C CA . LEU A 1 103 ? -7.924 -15.945 12.121 1.00 96.19 103 LEU A CA 1
ATOM 794 C C . LEU A 1 103 ? -8.615 -15.617 13.450 1.00 96.19 103 LEU A C 1
ATOM 796 O O . LEU A 1 103 ? -9.016 -16.515 14.185 1.00 96.19 103 LEU A O 1
ATOM 800 N N . SER A 1 104 ? -8.757 -14.326 13.751 1.00 94.44 104 SER A N 1
ATOM 801 C CA . SER A 1 104 ? -9.500 -13.808 14.898 1.00 94.44 104 SER A CA 1
ATOM 802 C C . SER A 1 104 ? -10.034 -12.406 14.596 1.00 94.44 104 SER A C 1
ATOM 804 O O . SER A 1 104 ? -9.777 -11.841 13.535 1.00 94.44 104 SER A O 1
ATOM 806 N N . GLU A 1 105 ? -10.733 -11.794 15.551 1.00 86.56 105 GLU A N 1
ATOM 807 C CA . GLU A 1 105 ? -11.128 -10.382 15.461 1.00 86.56 105 GLU A CA 1
ATOM 808 C C . GLU A 1 105 ? -9.945 -9.409 15.369 1.00 86.56 105 GLU A C 1
ATOM 810 O O . GLU A 1 105 ? -10.134 -8.273 14.950 1.00 86.56 105 GLU A O 1
ATOM 815 N N . LEU A 1 106 ? -8.734 -9.852 15.719 1.00 90.56 106 LEU A N 1
ATOM 816 C CA . LEU A 1 106 ? -7.549 -9.003 15.837 1.00 90.56 106 LEU A CA 1
ATOM 817 C C . LEU A 1 106 ? -6.408 -9.428 14.910 1.00 90.56 106 LEU A C 1
ATOM 819 O O . LEU A 1 106 ? -5.379 -8.767 14.918 1.00 90.56 106 LEU A O 1
ATOM 823 N N . LEU A 1 107 ? -6.531 -10.538 14.177 1.00 94.44 107 LEU A N 1
ATOM 824 C CA . LEU A 1 107 ? -5.435 -11.116 13.396 1.00 94.44 107 LEU A CA 1
ATOM 825 C C . LEU A 1 107 ? -5.943 -11.712 12.084 1.00 94.44 107 LEU A C 1
ATOM 827 O O . LEU A 1 107 ? -6.901 -12.491 12.068 1.00 94.44 107 LEU A O 1
ATOM 831 N N . ALA A 1 108 ? -5.231 -11.419 11.004 1.00 91.62 108 ALA A N 1
ATOM 832 C CA . ALA A 1 108 ? -5.402 -12.065 9.718 1.00 91.62 108 ALA A CA 1
ATOM 833 C C . ALA A 1 108 ? -4.058 -12.404 9.078 1.00 91.62 108 ALA A C 1
ATOM 835 O O . ALA A 1 108 ? -3.028 -11.800 9.374 1.00 91.62 108 ALA A O 1
ATOM 836 N N . ILE A 1 109 ? -4.110 -13.358 8.159 1.00 96.31 109 ILE A N 1
ATOM 837 C CA . ILE A 1 109 ? -3.034 -13.660 7.218 1.00 96.31 109 ILE A CA 1
ATOM 838 C C . ILE A 1 109 ? -3.589 -13.557 5.807 1.00 96.31 109 ILE A C 1
ATOM 840 O O . ILE A 1 109 ? -4.781 -13.780 5.594 1.00 96.31 109 ILE A O 1
ATOM 844 N N . GLY A 1 110 ? -2.750 -13.246 4.835 1.00 94.62 110 GLY A N 1
ATOM 845 C CA . GLY A 1 110 ? -3.198 -13.134 3.460 1.00 94.62 110 GLY A CA 1
ATO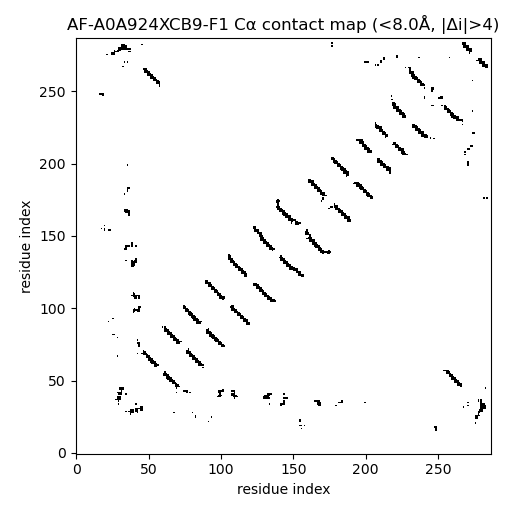M 846 C C . GLY A 1 110 ? -2.084 -13.349 2.470 1.00 94.62 110 GLY A C 1
ATOM 847 O O . GLY A 1 110 ? -0.904 -13.346 2.814 1.00 94.62 110 GLY A O 1
ATOM 848 N N . PHE A 1 111 ? -2.494 -13.553 1.230 1.00 95.25 111 PHE A N 1
ATOM 849 C CA . PHE A 1 111 ? -1.599 -13.637 0.097 1.00 95.25 111 PHE A CA 1
ATOM 850 C C . PHE A 1 111 ? -2.219 -12.947 -1.113 1.00 95.25 111 PHE A C 1
ATOM 852 O O . PHE A 1 111 ? -3.444 -12.913 -1.268 1.00 95.25 111 PHE A O 1
ATOM 859 N N . THR A 1 112 ? -1.365 -12.460 -2.001 1.00 93.31 112 THR A N 1
ATOM 860 C CA . THR A 1 112 ? -1.765 -11.881 -3.282 1.00 93.31 112 THR A CA 1
ATOM 861 C C . THR A 1 112 ? -0.817 -12.356 -4.359 1.00 93.31 112 THR A C 1
ATOM 863 O O . THR A 1 112 ? 0.392 -12.317 -4.195 1.00 93.31 112 THR A O 1
ATOM 866 N N . TYR A 1 113 ? -1.368 -12.790 -5.481 1.00 92.88 113 TYR A N 1
ATOM 867 C CA . TYR A 1 113 ? -0.648 -12.946 -6.731 1.00 92.88 113 TYR A CA 1
ATOM 868 C C . TYR A 1 113 ? -0.815 -11.678 -7.564 1.00 92.88 113 TYR A C 1
ATOM 870 O O . TYR A 1 113 ? -1.941 -11.212 -7.758 1.00 92.88 113 TYR A O 1
ATOM 878 N N . ARG A 1 114 ? 0.284 -11.141 -8.096 1.00 89.81 114 ARG A N 1
ATOM 879 C CA . ARG A 1 114 ? 0.279 -10.011 -9.031 1.00 89.81 114 ARG A CA 1
ATOM 880 C C . ARG A 1 114 ? 0.898 -10.442 -10.353 1.00 89.81 114 ARG A C 1
ATOM 882 O O . ARG A 1 114 ? 2.031 -10.908 -10.397 1.00 89.81 114 ARG A O 1
ATOM 889 N N . GLY A 1 115 ? 0.157 -10.276 -11.441 1.00 89.50 115 GLY A N 1
ATOM 890 C CA . GLY A 1 115 ? 0.637 -10.456 -12.805 1.00 89.50 115 GLY A CA 1
ATOM 891 C C . GLY A 1 115 ? 0.882 -9.102 -13.454 1.00 89.50 115 GLY A C 1
ATOM 892 O O . GLY A 1 115 ? -0.049 -8.312 -13.588 1.00 89.50 115 GLY A O 1
ATOM 893 N N . LEU A 1 116 ? 2.119 -8.852 -13.870 1.00 86.06 116 LEU A N 1
ATOM 894 C CA . LEU A 1 116 ? 2.547 -7.632 -14.535 1.00 86.06 116 LEU A CA 1
ATOM 895 C C . LEU A 1 116 ? 2.724 -7.885 -16.031 1.00 86.06 116 LEU A C 1
ATOM 897 O O . LEU A 1 116 ? 3.443 -8.800 -16.443 1.00 86.06 116 LEU A O 1
ATOM 901 N N . 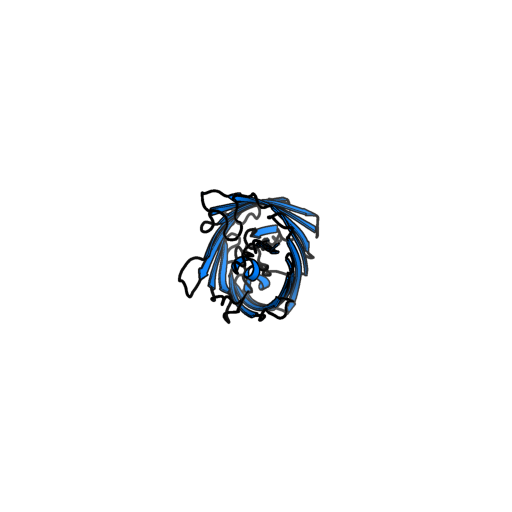ARG A 1 117 ? 2.101 -7.044 -16.851 1.00 86.38 117 ARG A N 1
ATOM 902 C CA . ARG A 1 117 ? 2.250 -7.058 -18.304 1.00 86.38 117 ARG A CA 1
ATOM 903 C C . ARG A 1 117 ? 2.599 -5.663 -18.801 1.00 86.38 117 ARG A C 1
ATOM 905 O O . ARG A 1 117 ? 2.108 -4.665 -18.287 1.00 86.38 117 ARG A O 1
ATOM 912 N N . ALA A 1 118 ? 3.447 -5.610 -19.815 1.00 83.69 118 ALA A N 1
ATOM 913 C CA . ALA A 1 118 ? 3.622 -4.428 -20.640 1.00 83.69 118 ALA A CA 1
ATOM 914 C C . ALA A 1 118 ? 3.158 -4.790 -22.048 1.00 83.69 118 ALA A C 1
ATOM 916 O O . ALA A 1 118 ? 3.294 -5.940 -22.473 1.00 83.69 118 ALA A O 1
ATOM 917 N N . ARG A 1 119 ? 2.544 -3.834 -22.741 1.00 76.94 119 ARG A N 1
ATOM 918 C CA . ARG A 1 119 ? 1.906 -4.093 -24.037 1.00 76.94 119 ARG A CA 1
ATOM 919 C C . ARG A 1 119 ? 2.917 -4.257 -25.175 1.00 76.94 119 ARG A C 1
ATOM 921 O O . ARG A 1 119 ? 2.559 -4.748 -26.239 1.00 76.94 119 ARG A O 1
ATOM 928 N N . GLU A 1 120 ? 4.164 -3.850 -24.966 1.00 77.56 120 GLU A N 1
ATOM 929 C CA . GLU A 1 120 ? 5.217 -3.905 -25.973 1.00 77.56 120 GLU A CA 1
ATOM 930 C C . GLU A 1 120 ? 5.961 -5.255 -25.958 1.00 77.56 120 GLU A C 1
ATOM 932 O O . GLU A 1 120 ? 6.410 -5.715 -24.908 1.00 77.56 120 GLU A O 1
ATOM 937 N N . ASP A 1 121 ? 6.172 -5.842 -27.145 1.00 66.56 121 ASP A N 1
ATOM 938 C CA . ASP A 1 121 ? 6.730 -7.195 -27.363 1.00 66.56 121 ASP A CA 1
ATOM 939 C C . ASP A 1 121 ? 8.128 -7.441 -26.759 1.00 66.56 121 ASP A C 1
ATOM 941 O O . ASP A 1 121 ? 8.566 -8.584 -26.627 1.00 66.56 121 ASP A O 1
ATOM 945 N N . TYR A 1 122 ? 8.847 -6.380 -26.391 1.00 66.00 122 TYR A N 1
ATOM 946 C CA . TYR A 1 122 ? 10.191 -6.473 -25.817 1.00 66.00 122 TYR A CA 1
ATOM 947 C C . TYR A 1 122 ? 10.193 -6.727 -24.306 1.00 66.00 122 TYR A C 1
ATOM 949 O O . TYR A 1 122 ? 11.236 -7.071 -23.758 1.00 66.00 122 TYR A O 1
ATOM 957 N N . PHE A 1 123 ? 9.053 -6.592 -23.623 1.00 70.94 123 PHE A N 1
ATOM 958 C CA . PHE A 1 123 ? 8.985 -6.796 -22.181 1.00 70.94 123 PHE A CA 1
ATOM 959 C C . PHE A 1 123 ? 8.520 -8.202 -21.829 1.00 70.94 123 PHE A C 1
ATOM 961 O O . PHE A 1 123 ? 7.392 -8.613 -22.101 1.00 70.94 123 PHE A O 1
ATOM 968 N N . LYS A 1 124 ? 9.379 -8.932 -21.115 1.00 70.12 124 LYS A N 1
ATOM 969 C CA . LYS A 1 124 ? 8.956 -10.143 -20.416 1.00 70.12 124 LYS A CA 1
ATOM 970 C C . LYS A 1 124 ? 8.123 -9.723 -19.213 1.00 70.12 124 LYS A C 1
ATOM 972 O O . LYS A 1 124 ? 8.661 -9.204 -18.239 1.00 70.12 124 LYS A O 1
ATOM 977 N N . GLY A 1 125 ? 6.810 -9.925 -19.305 1.00 73.94 125 GLY A N 1
ATOM 978 C CA . GLY A 1 125 ? 5.922 -9.809 -18.153 1.00 73.94 125 GLY A CA 1
ATOM 979 C C . GLY A 1 125 ? 6.425 -10.662 -16.986 1.00 73.94 125 GLY A C 1
ATOM 980 O O . GLY A 1 125 ? 7.087 -11.686 -17.179 1.00 73.94 125 GLY A O 1
ATOM 981 N N . GLY A 1 126 ? 6.120 -10.222 -15.774 1.00 84.19 126 GLY A N 1
ATOM 982 C CA . GLY A 1 126 ? 6.537 -10.874 -14.540 1.00 84.19 126 GLY A CA 1
ATOM 983 C C . GLY A 1 126 ? 5.331 -11.237 -13.695 1.00 84.19 126 GLY A C 1
ATOM 984 O O . GLY A 1 126 ? 4.237 -10.704 -13.881 1.00 84.19 126 GLY A O 1
ATOM 985 N N . SER A 1 127 ? 5.525 -12.137 -12.742 1.00 89.38 127 SER A N 1
ATOM 986 C CA . SER A 1 127 ? 4.525 -12.353 -11.709 1.00 89.38 127 SER A CA 1
ATOM 987 C C . SER A 1 127 ? 5.157 -12.478 -10.345 1.00 89.38 127 SER A C 1
ATOM 989 O O . SER A 1 127 ? 6.220 -13.089 -10.223 1.00 89.38 127 SER A O 1
ATOM 991 N N . THR A 1 128 ? 4.474 -11.948 -9.342 1.00 89.75 128 THR A N 1
ATOM 992 C CA . THR A 1 128 ? 4.901 -11.990 -7.950 1.00 89.75 128 THR A CA 1
ATOM 993 C C . THR A 1 128 ? 3.834 -12.549 -7.048 1.00 89.75 128 THR A C 1
ATOM 995 O O . THR A 1 128 ? 2.647 -12.554 -7.376 1.00 89.75 128 THR A O 1
ATOM 998 N N . TRP A 1 129 ? 4.295 -13.016 -5.900 1.00 92.88 129 TRP A N 1
ATOM 999 C CA . TRP A 1 129 ? 3.462 -13.301 -4.755 1.00 92.88 129 TRP A CA 1
ATOM 1000 C C . TRP A 1 129 ? 3.841 -12.372 -3.615 1.00 92.88 129 TRP A C 1
ATOM 1002 O O . TRP A 1 129 ? 5.022 -12.126 -3.383 1.00 92.88 129 TRP A O 1
ATOM 1012 N N . ASP A 1 130 ? 2.835 -11.941 -2.878 1.00 91.12 130 ASP A N 1
ATOM 1013 C CA . ASP A 1 130 ? 2.994 -11.285 -1.594 1.00 91.12 130 ASP A CA 1
ATOM 1014 C C . ASP A 1 130 ? 2.293 -12.127 -0.547 1.00 91.12 130 ASP A C 1
ATOM 1016 O O . ASP A 1 130 ? 1.253 -12.739 -0.816 1.00 91.12 130 ASP A O 1
ATOM 1020 N N . VAL A 1 131 ? 2.865 -12.169 0.645 1.00 94.56 131 VAL A N 1
ATOM 1021 C CA . VAL A 1 131 ? 2.289 -12.844 1.803 1.00 94.56 131 VAL A CA 1
ATOM 1022 C C . VAL A 1 131 ? 2.420 -11.907 2.982 1.00 94.56 131 VAL A C 1
ATOM 1024 O O . VAL A 1 131 ? 3.476 -11.325 3.190 1.00 94.56 131 VAL A O 1
ATOM 1027 N N . GLY A 1 132 ? 1.364 -11.782 3.771 1.00 93.94 132 GLY A N 1
ATOM 1028 C CA . GLY A 1 132 ? 1.353 -10.852 4.885 1.00 93.94 132 GLY A CA 1
ATOM 1029 C C . GLY A 1 132 ? 0.563 -11.351 6.075 1.00 93.94 132 GLY A C 1
ATOM 1030 O O . GLY A 1 132 ? -0.182 -12.338 6.010 1.00 93.94 132 GLY A O 1
ATOM 1031 N N . MET A 1 133 ? 0.769 -10.653 7.179 1.00 94.44 133 MET A N 1
ATOM 1032 C CA . MET A 1 133 ? 0.079 -10.817 8.440 1.00 94.44 133 MET A CA 1
ATOM 1033 C C . MET A 1 133 ? -0.268 -9.435 8.974 1.00 94.44 133 MET A C 1
ATOM 1035 O O . MET A 1 133 ? 0.618 -8.622 9.237 1.00 94.44 133 MET A O 1
ATOM 1039 N N . TYR A 1 134 ? -1.554 -9.238 9.239 1.00 89.44 134 TYR A N 1
ATOM 1040 C CA . TYR A 1 134 ? -2.094 -7.989 9.748 1.00 89.44 134 TYR A CA 1
ATOM 1041 C C . TYR A 1 134 ? -2.752 -8.213 11.096 1.00 89.44 134 TYR A C 1
ATOM 1043 O O . TYR A 1 134 ? -3.512 -9.172 11.271 1.00 89.44 134 TYR A O 1
ATOM 1051 N N . ALA A 1 135 ? -2.508 -7.309 12.038 1.00 90.31 135 ALA A N 1
ATOM 1052 C CA . ALA A 1 135 ? -3.105 -7.396 13.352 1.00 90.31 135 ALA A CA 1
ATOM 1053 C C . ALA A 1 135 ? -3.489 -6.040 13.938 1.00 90.31 135 ALA A C 1
ATOM 1055 O O . ALA A 1 135 ? -2.818 -5.028 13.746 1.00 90.31 135 ALA A O 1
ATOM 1056 N N . VAL A 1 136 ? -4.558 -6.063 14.728 1.00 87.88 136 VAL A N 1
ATOM 1057 C CA . VAL A 1 136 ? -5.127 -4.915 15.435 1.00 87.88 136 VAL A CA 1
ATOM 1058 C C . VAL A 1 136 ? -5.298 -5.313 16.900 1.00 87.88 136 VAL A C 1
ATOM 1060 O O . VAL A 1 136 ? -6.410 -5.589 17.341 1.00 87.88 136 VAL A O 1
ATOM 1063 N N . PRO A 1 137 ? -4.203 -5.449 17.672 1.00 88.06 137 PRO A N 1
ATOM 1064 C CA . PRO A 1 137 ? -4.274 -5.929 19.053 1.00 88.06 137 PRO A CA 1
ATOM 1065 C C . PRO A 1 137 ? -5.123 -5.022 19.954 1.00 88.06 137 PRO A C 1
ATOM 1067 O O . PRO A 1 137 ? -5.696 -5.488 20.938 1.00 88.06 137 PRO A O 1
ATOM 1070 N N . THR A 1 138 ? -5.201 -3.726 19.637 1.00 87.19 138 THR A N 1
ATOM 1071 C CA . THR A 1 138 ? -6.013 -2.745 20.359 1.00 87.19 138 THR A CA 1
ATOM 1072 C C . THR A 1 138 ? -6.638 -1.756 19.377 1.00 87.19 138 THR A C 1
ATOM 1074 O O . THR A 1 138 ? -6.180 -1.597 18.253 1.00 87.19 138 THR A O 1
ATOM 1077 N N . LYS A 1 139 ? -7.653 -1.004 19.818 1.00 81.38 139 LYS A N 1
ATOM 1078 C CA . LYS A 1 139 ? -8.271 0.060 19.001 1.00 81.38 139 LYS A CA 1
ATOM 1079 C C . LYS A 1 139 ? -7.315 1.211 18.649 1.00 81.38 139 LYS A C 1
ATOM 1081 O O . LYS A 1 139 ? -7.636 2.042 17.806 1.00 81.38 139 LYS A O 1
ATOM 1086 N N . TRP A 1 140 ? -6.170 1.301 19.322 1.00 82.81 140 TRP A N 1
ATOM 1087 C CA . TRP A 1 140 ? -5.203 2.379 19.141 1.00 82.81 140 TRP A CA 1
ATOM 1088 C C . TRP A 1 140 ? -3.906 1.923 18.481 1.00 82.81 140 TRP A C 1
ATOM 1090 O O . TRP A 1 140 ? -3.042 2.770 18.297 1.00 82.81 140 TRP A O 1
ATOM 1100 N N . LEU A 1 141 ? -3.754 0.638 18.148 1.00 87.12 141 LEU A N 1
ATOM 1101 C CA . LEU A 1 141 ? -2.536 0.087 17.561 1.00 87.12 141 LEU A CA 1
ATOM 1102 C C . LEU A 1 141 ? -2.867 -0.957 16.495 1.00 87.12 141 LEU A C 1
ATOM 1104 O O . LEU A 1 141 ? -3.590 -1.917 16.765 1.00 87.12 141 LEU A O 1
ATOM 1108 N N . SER A 1 142 ? -2.236 -0.818 15.337 1.00 86.38 142 SER A N 1
ATOM 1109 C CA . SER A 1 142 ? -2.190 -1.828 14.285 1.00 86.38 142 SER A CA 1
ATOM 1110 C C . SER A 1 142 ? -0.744 -2.148 13.913 1.00 86.38 142 SER A C 1
ATOM 1112 O O . SER A 1 142 ? 0.154 -1.315 14.069 1.00 86.38 142 SER A O 1
ATOM 1114 N N . PHE A 1 143 ? -0.515 -3.354 13.403 1.00 90.75 143 PHE A N 1
ATOM 1115 C CA . PHE A 1 143 ? 0.749 -3.727 12.786 1.00 90.75 143 PHE A CA 1
ATOM 1116 C C . PHE A 1 143 ? 0.542 -4.628 11.577 1.00 90.75 143 PHE A C 1
ATOM 1118 O O . PHE A 1 143 ? -0.436 -5.368 11.477 1.00 90.75 143 PHE A O 1
ATOM 1125 N N . SER A 1 144 ? 1.510 -4.563 10.677 1.00 88.75 144 SER A N 1
ATOM 1126 C CA . SER A 1 144 ? 1.602 -5.364 9.472 1.00 88.75 144 SER A CA 1
ATOM 1127 C C . SER A 1 144 ? 3.028 -5.872 9.313 1.00 88.75 144 SER A C 1
ATOM 1129 O O . SER A 1 144 ? 3.991 -5.144 9.574 1.00 88.75 144 SER A O 1
ATOM 1131 N N . LEU A 1 145 ? 3.153 -7.129 8.901 1.00 93.88 145 LEU A N 1
ATOM 1132 C CA . LEU A 1 145 ? 4.407 -7.753 8.505 1.00 93.88 145 LEU A CA 1
ATOM 1133 C C . LEU A 1 145 ? 4.173 -8.518 7.208 1.00 93.88 145 LEU A C 1
ATOM 1135 O O . LEU A 1 145 ? 3.232 -9.305 7.120 1.00 93.88 145 LEU A O 1
ATOM 1139 N N . GLY A 1 146 ? 5.045 -8.318 6.227 1.00 92.19 146 GLY A N 1
ATOM 1140 C CA . GLY A 1 146 ? 4.880 -8.857 4.887 1.00 92.19 146 GLY A CA 1
ATOM 1141 C C . GLY A 1 146 ? 6.180 -9.317 4.246 1.00 92.19 146 GLY A C 1
ATOM 1142 O O . GLY A 1 146 ? 7.281 -8.891 4.603 1.00 92.19 146 GLY A O 1
ATOM 1143 N N . LEU A 1 147 ? 6.018 -10.215 3.288 1.00 93.00 147 LEU A N 1
ATOM 1144 C CA . LEU A 1 147 ? 7.002 -10.595 2.294 1.00 93.00 147 LEU A CA 1
ATOM 1145 C C . LEU A 1 147 ? 6.427 -10.214 0.944 1.00 93.00 147 LEU A C 1
ATOM 1147 O O . LEU A 1 147 ? 5.413 -10.777 0.531 1.00 93.00 147 LEU A O 1
ATOM 1151 N N . ASP A 1 148 ? 7.107 -9.313 0.260 1.00 89.88 148 ASP A N 1
ATOM 1152 C CA . ASP A 1 148 ? 6.664 -8.810 -1.025 1.00 89.88 148 ASP A CA 1
ATOM 1153 C C . ASP A 1 148 ? 7.576 -9.296 -2.146 1.00 89.88 148 ASP A C 1
ATOM 1155 O O . ASP A 1 148 ? 8.757 -9.586 -1.936 1.00 89.88 148 ASP A O 1
ATOM 1159 N N . ASP A 1 149 ? 7.033 -9.334 -3.359 1.00 87.69 149 ASP A N 1
ATOM 1160 C CA . ASP A 1 149 ? 7.773 -9.617 -4.592 1.00 87.69 149 ASP A CA 1
ATOM 1161 C C . ASP A 1 149 ? 8.417 -11.024 -4.618 1.00 87.69 149 ASP A C 1
ATOM 1163 O O . ASP A 1 149 ? 9.425 -11.281 -5.291 1.00 87.69 149 ASP A O 1
ATOM 1167 N N . ILE A 1 150 ? 7.799 -11.986 -3.920 1.00 91.12 150 ILE A N 1
ATOM 1168 C CA . ILE A 1 150 ? 8.208 -13.393 -3.922 1.00 91.12 150 ILE A CA 1
ATOM 1169 C C . ILE A 1 150 ? 8.075 -13.945 -5.346 1.00 91.12 150 ILE A C 1
ATOM 1171 O O . ILE A 1 150 ? 7.062 -13.773 -6.024 1.00 91.12 150 ILE A O 1
ATOM 1175 N N . GLY A 1 151 ? 9.109 -14.654 -5.799 1.00 85.69 151 GLY A N 1
ATOM 1176 C CA . GLY A 1 151 ? 9.208 -15.168 -7.168 1.00 85.69 151 GLY A CA 1
ATOM 1177 C C . GLY A 1 151 ? 10.187 -14.385 -8.044 1.00 85.69 151 GLY A C 1
ATOM 1178 O O . GLY A 1 151 ? 10.564 -14.894 -9.094 1.00 85.69 151 GLY A O 1
ATOM 1179 N N . ASN A 1 152 ? 10.684 -13.234 -7.567 1.00 72.12 152 ASN A N 1
ATOM 1180 C CA . ASN A 1 152 ? 11.688 -12.395 -8.230 1.00 72.12 152 ASN A CA 1
ATOM 1181 C C . ASN A 1 152 ? 11.310 -12.057 -9.684 1.00 72.12 152 ASN A C 1
ATOM 1183 O O . ASN A 1 152 ? 11.941 -12.565 -10.621 1.00 72.12 152 ASN A O 1
ATOM 1187 N N . PRO A 1 153 ? 10.269 -11.238 -9.897 1.00 75.19 153 PRO A N 1
ATOM 1188 C CA . PRO A 1 153 ? 9.842 -10.897 -11.242 1.00 75.19 153 PRO A CA 1
ATOM 1189 C C . PRO A 1 153 ? 10.960 -10.124 -11.949 1.00 75.19 153 PRO A C 1
ATOM 1191 O O . PRO A 1 153 ? 11.771 -9.433 -11.327 1.00 75.19 153 PRO A O 1
ATOM 1194 N N . TYR A 1 154 ? 10.975 -10.200 -13.273 1.00 74.81 154 TYR A N 1
ATOM 1195 C CA . TYR A 1 154 ? 11.692 -9.214 -14.065 1.00 74.81 154 TYR A CA 1
ATOM 1196 C C . TYR A 1 154 ? 10.750 -8.048 -14.330 1.00 74.81 154 TYR A C 1
ATOM 1198 O O . TYR A 1 154 ? 9.610 -8.243 -14.752 1.00 74.81 154 TYR A O 1
ATOM 1206 N N . LEU A 1 155 ? 11.237 -6.842 -14.082 1.00 70.81 155 LEU A N 1
ATOM 1207 C CA . LEU A 1 155 ? 10.568 -5.606 -14.424 1.00 70.81 155 LEU A CA 1
ATOM 1208 C C . LEU A 1 155 ? 11.549 -4.741 -15.204 1.00 70.81 155 LEU A C 1
ATOM 1210 O O . LEU A 1 155 ? 12.603 -4.378 -14.692 1.00 70.81 155 LEU A O 1
ATOM 1214 N N . LEU A 1 156 ? 11.198 -4.409 -16.446 1.00 70.25 156 LEU A N 1
ATOM 1215 C CA . LEU A 1 156 ? 12.070 -3.648 -17.345 1.00 70.25 156 LEU A CA 1
ATOM 1216 C C . LEU A 1 156 ? 13.474 -4.270 -17.485 1.00 70.25 156 LEU A C 1
ATOM 1218 O O . LEU A 1 156 ? 14.476 -3.571 -17.379 1.00 70.25 156 LEU A O 1
ATOM 1222 N N . ASP A 1 157 ? 13.538 -5.596 -17.645 1.00 72.50 157 ASP A N 1
ATOM 1223 C CA . ASP A 1 157 ? 14.775 -6.399 -17.679 1.00 72.50 157 ASP A CA 1
ATOM 1224 C C . ASP A 1 157 ? 15.623 -6.374 -16.392 1.00 72.50 157 ASP A C 1
ATOM 1226 O O . ASP A 1 157 ? 16.615 -7.098 -16.287 1.00 72.50 157 ASP A O 1
ATOM 1230 N N . ALA A 1 158 ? 15.201 -5.634 -15.365 1.00 75.62 158 ALA A N 1
ATOM 1231 C CA . ALA A 1 158 ? 15.785 -5.686 -14.038 1.00 75.62 158 ALA A CA 1
ATOM 1232 C C . ALA A 1 158 ? 15.076 -6.752 -13.199 1.00 75.62 158 ALA A C 1
ATOM 1234 O O . ALA A 1 158 ? 13.855 -6.746 -13.040 1.00 75.62 158 ALA A O 1
ATOM 1235 N N . ARG A 1 159 ? 15.848 -7.684 -12.639 1.00 79.50 159 ARG A N 1
ATOM 1236 C CA . ARG A 1 159 ? 15.324 -8.629 -11.651 1.00 79.50 159 ARG A CA 1
ATOM 1237 C C . ARG A 1 159 ? 15.000 -7.864 -10.373 1.00 79.50 159 ARG A C 1
ATOM 1239 O O . ARG A 1 159 ? 15.881 -7.205 -9.829 1.00 79.50 159 ARG A O 1
ATOM 1246 N N . GLN A 1 160 ? 13.772 -7.986 -9.889 1.00 80.25 160 GLN A N 1
ATOM 1247 C CA . GLN A 1 160 ? 13.412 -7.486 -8.570 1.00 80.25 160 GLN A CA 1
ATOM 1248 C C . GLN A 1 160 ? 13.714 -8.544 -7.518 1.00 80.25 160 GLN A C 1
ATOM 1250 O O . GLN A 1 160 ? 13.513 -9.740 -7.752 1.00 80.25 160 GLN A O 1
ATOM 1255 N N . ASN A 1 161 ? 14.220 -8.099 -6.374 1.00 87.88 161 ASN A N 1
ATOM 1256 C CA . ASN A 1 161 ? 14.399 -8.959 -5.219 1.00 87.88 161 ASN A CA 1
ATOM 1257 C C . ASN A 1 161 ? 13.126 -8.932 -4.385 1.00 87.88 161 ASN A C 1
ATOM 1259 O O . ASN A 1 161 ? 12.448 -7.907 -4.298 1.00 87.88 161 ASN A O 1
ATOM 1263 N N . PHE A 1 162 ? 12.837 -10.050 -3.732 1.00 89.81 162 PHE A N 1
ATOM 1264 C CA . PHE A 1 162 ? 11.821 -10.042 -2.694 1.00 89.81 162 PHE A CA 1
ATOM 1265 C C . PHE A 1 162 ? 12.248 -9.128 -1.533 1.00 89.81 162 PHE A C 1
ATOM 1267 O O . PHE A 1 162 ? 13.441 -8.963 -1.248 1.00 89.81 162 PHE A O 1
ATOM 1274 N N . SER A 1 163 ? 11.261 -8.545 -0.861 1.00 90.19 163 SER A N 1
ATOM 1275 C CA . SER A 1 163 ? 11.465 -7.579 0.217 1.00 90.19 163 SER A CA 1
ATOM 1276 C C . SER A 1 163 ? 10.727 -7.999 1.482 1.00 90.19 163 SER A C 1
ATOM 1278 O O . SER A 1 163 ? 9.640 -8.570 1.408 1.00 90.19 163 SER A O 1
ATOM 1280 N N . TYR A 1 164 ? 11.285 -7.674 2.645 1.00 93.62 164 TYR A N 1
ATOM 1281 C CA . TYR A 1 164 ? 10.530 -7.690 3.898 1.00 93.62 164 TYR A CA 1
ATOM 1282 C C . TYR A 1 164 ? 9.842 -6.341 4.068 1.00 93.62 164 TYR A C 1
ATOM 1284 O O . TYR A 1 164 ? 10.496 -5.306 3.944 1.00 93.62 164 TYR A O 1
ATOM 1292 N N . ALA A 1 165 ? 8.554 -6.350 4.383 1.00 89.31 165 ALA A N 1
ATOM 1293 C CA . ALA A 1 165 ? 7.778 -5.161 4.697 1.00 89.31 165 ALA A CA 1
ATOM 1294 C C . ALA A 1 165 ? 7.311 -5.215 6.153 1.00 89.31 165 ALA A C 1
ATOM 1296 O O . ALA A 1 165 ? 6.929 -6.267 6.669 1.00 89.31 165 ALA A O 1
ATOM 1297 N N . ALA A 1 166 ? 7.353 -4.075 6.828 1.00 91.81 166 ALA A N 1
ATOM 1298 C CA . ALA A 1 166 ? 6.817 -3.924 8.167 1.00 91.81 166 ALA A CA 1
ATOM 1299 C C . ALA A 1 166 ? 6.171 -2.551 8.307 1.00 91.81 166 ALA A C 1
ATOM 1301 O O . ALA A 1 166 ? 6.714 -1.552 7.837 1.00 91.81 166 ALA A O 1
ATOM 1302 N N . GLY A 1 167 ? 5.040 -2.491 8.997 1.00 89.50 167 GLY A N 1
ATOM 1303 C CA . GLY A 1 167 ? 4.361 -1.238 9.282 1.00 89.50 167 GLY A CA 1
ATOM 1304 C C . GLY A 1 167 ? 3.605 -1.288 10.596 1.00 89.50 167 GLY A C 1
ATOM 1305 O O . GLY A 1 167 ? 3.217 -2.354 11.071 1.00 89.50 167 GLY A O 1
ATOM 1306 N N . PHE A 1 168 ? 3.392 -0.124 11.191 1.00 89.31 168 PHE A N 1
ATOM 1307 C CA . PHE A 1 168 ? 2.505 0.029 12.336 1.00 89.31 168 PHE A CA 1
ATOM 1308 C C . PHE A 1 168 ? 1.814 1.384 12.288 1.00 89.31 168 PHE A C 1
ATOM 1310 O O . PHE A 1 168 ? 2.381 2.352 11.778 1.00 89.31 168 PHE A O 1
ATOM 1317 N N . ALA A 1 169 ? 0.620 1.461 12.870 1.00 85.69 169 ALA A N 1
ATOM 1318 C CA . ALA A 1 169 ? -0.072 2.721 13.105 1.00 85.69 169 ALA A CA 1
ATOM 1319 C C . ALA A 1 169 ? -0.617 2.809 14.525 1.00 85.69 169 ALA A C 1
ATOM 1321 O O . ALA A 1 169 ? -0.965 1.810 15.152 1.00 85.69 169 ALA A O 1
ATOM 1322 N N . VAL A 1 170 ? -0.667 4.037 15.030 1.00 88.62 170 VAL A N 1
ATOM 1323 C CA . VAL A 1 170 ? -1.081 4.390 16.379 1.00 88.62 170 VAL A CA 1
ATOM 1324 C C . VAL A 1 170 ? -2.112 5.512 16.330 1.00 88.62 170 VAL A C 1
ATOM 1326 O O . VAL A 1 170 ? -1.918 6.503 15.628 1.00 88.62 170 VAL A O 1
ATOM 1329 N N . ARG A 1 171 ? -3.158 5.397 17.154 1.00 85.94 171 ARG A N 1
ATOM 1330 C CA . ARG A 1 171 ? -4.155 6.447 17.421 1.00 85.94 171 ARG A CA 1
ATOM 1331 C C . ARG A 1 171 ? -4.027 6.926 18.870 1.00 85.94 171 ARG A C 1
ATOM 1333 O O . ARG A 1 171 ? -4.659 6.350 19.764 1.00 85.94 171 ARG A O 1
ATOM 1340 N N . PRO A 1 172 ? -3.196 7.948 19.142 1.00 82.88 172 PRO A N 1
ATOM 1341 C CA . PRO A 1 172 ? -2.724 8.243 20.497 1.00 82.88 172 PRO A CA 1
ATOM 1342 C C . PRO A 1 172 ? -3.844 8.563 21.495 1.00 82.88 172 PRO A C 1
ATOM 1344 O O . PRO A 1 172 ? -3.723 8.292 22.688 1.00 82.88 172 PRO A O 1
ATOM 1347 N N . ILE A 1 173 ? -4.951 9.132 21.018 1.00 83.94 173 ILE A N 1
ATOM 1348 C CA . ILE A 1 173 ? -6.030 9.635 21.870 1.00 83.94 173 ILE A CA 1
ATOM 1349 C C . ILE A 1 173 ? -7.100 8.554 21.988 1.00 83.94 173 ILE A C 1
ATOM 1351 O O . ILE A 1 173 ? -8.148 8.624 21.364 1.00 83.94 173 ILE A O 1
ATOM 1355 N N . ALA A 1 174 ? -6.793 7.512 22.766 1.00 74.44 174 ALA A N 1
ATOM 1356 C CA . ALA A 1 174 ? -7.699 6.404 23.092 1.00 74.44 174 ALA A CA 1
ATOM 1357 C C . ALA A 1 174 ? -8.402 5.754 21.876 1.00 74.44 174 ALA A C 1
ATOM 1359 O O . ALA A 1 174 ? -9.545 5.312 21.985 1.00 74.44 174 ALA A O 1
ATOM 1360 N N . GLY A 1 175 ? -7.734 5.684 20.718 1.00 64.69 175 GLY A N 1
ATOM 1361 C CA . GLY A 1 175 ? -8.339 5.148 19.494 1.00 64.69 175 GLY A CA 1
ATOM 1362 C C . GLY A 1 175 ? -9.190 6.150 18.708 1.00 64.69 175 GLY A C 1
ATOM 1363 O O . GLY A 1 175 ? -9.887 5.743 17.785 1.00 64.69 175 GLY A O 1
ATOM 1364 N N . ALA A 1 176 ? -9.163 7.438 19.058 1.00 73.50 176 ALA A N 1
ATOM 1365 C CA . ALA A 1 176 ? -9.889 8.458 18.321 1.00 73.50 176 ALA A CA 1
ATOM 1366 C C . ALA A 1 176 ? -9.373 8.517 16.871 1.00 73.50 176 ALA A C 1
ATOM 1368 O O . ALA A 1 176 ? -8.170 8.691 16.669 1.00 73.50 176 ALA A O 1
ATOM 1369 N N . PRO A 1 177 ? -10.261 8.388 15.869 1.00 70.56 177 PRO A N 1
ATOM 1370 C CA . PRO A 1 177 ? -9.859 8.214 14.472 1.00 70.56 177 PRO A CA 1
ATOM 1371 C C . PRO A 1 177 ? -9.285 9.492 13.852 1.00 70.56 177 PRO A C 1
ATOM 1373 O O . PRO A 1 177 ? -8.660 9.445 12.802 1.00 70.56 177 PRO A O 1
ATOM 1376 N N . TRP A 1 178 ? -9.445 10.634 14.527 1.00 79.19 178 TRP A N 1
ATOM 1377 C CA . TRP A 1 178 ? -9.072 11.928 13.975 1.00 79.19 178 TRP A CA 1
ATOM 1378 C C . TRP A 1 178 ? -7.573 12.211 13.946 1.00 79.19 178 TRP A C 1
ATOM 1380 O O . TRP A 1 178 ? -7.173 13.184 13.318 1.00 79.19 178 TRP A O 1
ATOM 1390 N N . LEU A 1 179 ? -6.756 11.416 14.642 1.00 84.50 179 LEU A N 1
ATOM 1391 C CA . LEU A 1 179 ? -5.299 11.505 14.595 1.00 84.50 179 LEU A CA 1
ATOM 1392 C C . LEU A 1 179 ? -4.710 10.106 14.488 1.00 84.50 179 LEU A C 1
ATOM 1394 O O . LEU A 1 179 ? -4.783 9.326 15.443 1.00 84.50 179 LEU A O 1
ATOM 1398 N N . THR A 1 180 ? -4.040 9.847 13.371 1.00 83.31 180 THR A N 1
ATOM 1399 C CA . THR A 1 180 ? -3.294 8.609 13.163 1.00 83.31 180 THR A CA 1
ATOM 1400 C C . THR A 1 180 ? -1.840 8.924 12.849 1.00 83.31 180 THR A C 1
ATOM 1402 O O . THR A 1 180 ? -1.531 9.786 12.029 1.00 83.31 180 THR A O 1
ATOM 1405 N N . LEU A 1 181 ? -0.940 8.224 13.530 1.00 87.75 181 LEU A N 1
ATOM 1406 C CA . LEU A 1 181 ? 0.497 8.254 13.288 1.00 87.75 181 LEU A CA 1
ATOM 1407 C C . LEU A 1 181 ? 0.916 6.881 12.799 1.00 87.75 181 LEU A C 1
ATOM 1409 O O . LEU A 1 181 ? 0.502 5.881 13.373 1.00 87.75 181 LEU A O 1
ATOM 1413 N N . GLY A 1 182 ? 1.761 6.817 11.785 1.00 88.19 182 GLY A N 1
ATOM 1414 C CA . GLY A 1 182 ? 2.213 5.548 11.246 1.00 88.19 182 GLY A CA 1
ATOM 1415 C C . GLY A 1 182 ? 3.677 5.563 10.876 1.00 88.19 182 GLY A C 1
ATOM 1416 O O . GLY A 1 182 ? 4.276 6.617 10.664 1.00 88.19 182 GLY A O 1
ATOM 1417 N N . ALA A 1 183 ? 4.246 4.374 10.770 1.00 87.12 183 ALA A N 1
ATOM 1418 C CA . ALA A 1 183 ? 5.520 4.186 10.114 1.00 87.12 183 ALA A CA 1
ATOM 1419 C C . ALA A 1 183 ? 5.512 2.898 9.299 1.00 87.12 183 ALA A C 1
ATOM 1421 O O . ALA A 1 183 ? 4.852 1.925 9.666 1.00 87.12 183 ALA A O 1
ATOM 1422 N N . GLN A 1 184 ? 6.274 2.898 8.211 1.00 86.88 184 GLN A N 1
ATOM 1423 C CA . GLN A 1 184 ? 6.553 1.699 7.434 1.00 86.88 184 GLN A CA 1
ATOM 1424 C C . GLN A 1 184 ? 8.025 1.611 7.075 1.00 86.88 184 GLN A C 1
ATOM 1426 O O . GLN A 1 184 ? 8.723 2.623 6.968 1.00 86.88 184 GLN A O 1
ATOM 1431 N N . SER A 1 185 ? 8.491 0.389 6.864 1.00 88.94 185 SER A N 1
ATOM 1432 C CA . SER A 1 185 ? 9.804 0.140 6.311 1.00 88.94 185 SER A CA 1
ATOM 1433 C C . SER A 1 185 ? 9.807 -1.086 5.413 1.00 88.94 185 SER A C 1
ATOM 1435 O O . SER A 1 185 ? 9.085 -2.053 5.656 1.00 88.94 185 SER A O 1
ATOM 1437 N N . ARG A 1 186 ? 10.653 -1.032 4.386 1.00 88.81 186 ARG A N 1
ATOM 1438 C CA . ARG A 1 186 ? 10.888 -2.104 3.428 1.00 88.81 186 ARG A CA 1
ATOM 1439 C C . ARG A 1 186 ? 12.384 -2.381 3.339 1.00 88.81 186 ARG A C 1
ATOM 1441 O O . ARG A 1 186 ? 13.168 -1.445 3.186 1.00 88.81 186 ARG A O 1
ATOM 1448 N N . LEU A 1 187 ? 12.762 -3.648 3.447 1.00 92.06 187 LEU A N 1
ATOM 1449 C CA . LEU A 1 187 ? 14.142 -4.129 3.398 1.00 92.06 187 LEU A CA 1
ATOM 1450 C C . LEU A 1 187 ? 14.312 -5.057 2.192 1.00 92.06 187 LEU A C 1
ATOM 1452 O O . LEU A 1 187 ? 13.676 -6.113 2.145 1.00 92.06 187 LEU A O 1
ATOM 1456 N N . ASP A 1 188 ? 15.185 -4.693 1.250 1.00 90.50 188 ASP A N 1
ATOM 1457 C CA . ASP A 1 188 ? 15.569 -5.575 0.142 1.00 90.50 188 ASP A CA 1
ATOM 1458 C C . ASP A 1 188 ? 16.412 -6.730 0.694 1.00 90.50 188 ASP A C 1
ATOM 1460 O O . ASP A 1 188 ? 17.432 -6.515 1.354 1.00 90.50 188 ASP A O 1
ATOM 1464 N N . CYS A 1 189 ? 15.994 -7.974 0.444 1.00 90.00 189 CYS A N 1
ATOM 1465 C CA . CYS A 1 189 ? 16.672 -9.123 1.041 1.00 90.00 189 CYS A CA 1
ATOM 1466 C C . CYS A 1 189 ? 18.062 -9.396 0.445 1.00 90.00 189 CYS A C 1
ATOM 1468 O O . CYS A 1 189 ? 18.899 -10.019 1.097 1.00 90.00 189 CYS A O 1
ATOM 1470 N N . LYS A 1 190 ? 18.321 -8.998 -0.801 1.00 88.81 190 LYS A N 1
ATOM 1471 C CA . LYS A 1 190 ? 19.605 -9.260 -1.455 1.00 88.81 190 LYS A CA 1
ATOM 1472 C C . LYS A 1 190 ? 20.636 -8.224 -1.037 1.00 88.81 190 LYS A C 1
ATOM 1474 O O . LYS A 1 190 ? 21.735 -8.592 -0.625 1.00 88.81 190 LYS A O 1
ATOM 1479 N N . GLU A 1 191 ? 20.271 -6.952 -1.120 1.00 88.06 191 GLU A N 1
ATOM 1480 C CA . GLU A 1 191 ? 21.181 -5.848 -0.810 1.00 88.06 191 GLU A CA 1
ATOM 1481 C C . GLU A 1 191 ? 21.286 -5.598 0.704 1.00 88.06 191 GLU A C 1
ATOM 1483 O O . GLU A 1 191 ? 22.258 -5.009 1.159 1.00 88.06 191 GLU A O 1
ATOM 1488 N N . HIS A 1 192 ? 20.341 -6.115 1.504 1.00 90.75 192 HIS A N 1
ATOM 1489 C CA . HIS A 1 192 ? 20.245 -5.858 2.949 1.00 90.75 192 HIS A CA 1
ATOM 1490 C C . HIS A 1 192 ? 20.140 -4.358 3.273 1.00 90.75 192 HIS A C 1
ATOM 1492 O O . HIS A 1 192 ? 20.537 -3.908 4.349 1.00 90.75 192 HIS A O 1
ATOM 1498 N N . GLU A 1 193 ? 19.577 -3.588 2.343 1.00 90.06 193 GLU A N 1
ATOM 1499 C CA . GLU A 1 193 ? 19.381 -2.149 2.458 1.00 90.06 193 GLU A CA 1
ATOM 1500 C C . GLU A 1 193 ? 17.894 -1.819 2.575 1.00 90.06 193 GLU A C 1
ATOM 1502 O O . GLU A 1 193 ? 17.034 -2.431 1.931 1.00 90.06 193 GLU A O 1
ATOM 1507 N N . PHE A 1 194 ? 17.584 -0.836 3.419 1.00 86.94 194 PHE A N 1
ATOM 1508 C CA . PHE A 1 194 ? 16.234 -0.303 3.505 1.00 86.94 194 PHE A CA 1
ATOM 1509 C C . PHE A 1 194 ? 15.932 0.492 2.240 1.00 86.94 194 PHE A C 1
ATOM 1511 O O . PHE A 1 194 ? 16.445 1.592 2.050 1.00 86.94 194 PHE A O 1
ATOM 1518 N N . THR A 1 195 ? 15.076 -0.059 1.387 1.00 83.50 195 THR A N 1
ATOM 1519 C CA . THR A 1 195 ? 14.599 0.631 0.186 1.00 83.50 195 THR A CA 1
ATOM 1520 C C . THR A 1 195 ? 13.543 1.669 0.528 1.00 83.50 195 THR A C 1
ATOM 1522 O O . THR A 1 195 ? 13.329 2.604 -0.234 1.00 83.50 195 THR A O 1
ATOM 1525 N N . GLU A 1 196 ? 12.882 1.507 1.677 1.00 82.06 196 GLU A N 1
ATOM 1526 C CA . GLU A 1 196 ? 11.895 2.453 2.169 1.00 82.06 196 GLU A CA 1
ATOM 1527 C C . GLU A 1 196 ? 11.898 2.522 3.696 1.00 82.06 196 GLU A C 1
ATOM 1529 O O . GLU A 1 196 ? 11.929 1.507 4.400 1.00 82.06 196 GLU A O 1
ATOM 1534 N N . THR A 1 197 ? 11.815 3.741 4.214 1.00 87.81 197 THR A N 1
ATOM 1535 C CA . THR A 1 197 ? 11.533 4.015 5.621 1.00 87.81 197 THR A CA 1
ATOM 1536 C C . THR A 1 197 ? 10.725 5.294 5.667 1.00 87.81 197 THR A C 1
ATOM 1538 O O . THR A 1 197 ? 11.180 6.321 5.168 1.00 87.81 197 THR A O 1
ATOM 1541 N N . ARG A 1 198 ? 9.537 5.256 6.262 1.00 81.56 198 ARG A N 1
ATOM 1542 C CA . ARG A 1 198 ? 8.598 6.372 6.202 1.00 81.56 198 ARG A CA 1
ATOM 1543 C C . ARG A 1 198 ? 7.878 6.572 7.520 1.00 81.56 198 ARG A C 1
ATOM 1545 O O . ARG A 1 198 ? 7.534 5.600 8.184 1.00 81.56 198 ARG A O 1
ATOM 1552 N N . ALA A 1 199 ? 7.607 7.830 7.847 1.00 85.88 199 ALA A N 1
ATOM 1553 C CA . ALA A 1 199 ? 6.639 8.224 8.862 1.00 85.88 199 ALA A CA 1
ATOM 1554 C C . ALA A 1 199 ? 5.429 8.881 8.192 1.00 85.88 199 ALA A C 1
ATOM 1556 O O . ALA A 1 199 ? 5.590 9.652 7.247 1.00 85.88 199 ALA A O 1
ATOM 1557 N N . VAL A 1 200 ? 4.229 8.596 8.684 1.00 83.44 200 VAL A N 1
ATOM 1558 C CA . VAL A 1 200 ? 2.982 9.198 8.209 1.00 83.44 200 VAL A CA 1
ATOM 1559 C C . VAL A 1 200 ? 2.199 9.795 9.370 1.00 83.44 200 VAL A C 1
ATOM 1561 O O . VAL A 1 200 ? 2.254 9.307 10.500 1.00 83.44 200 VAL A O 1
ATOM 1564 N N . VAL A 1 201 ? 1.467 10.857 9.078 1.00 86.38 201 VAL A N 1
ATOM 1565 C CA . VAL A 1 201 ? 0.512 11.501 9.971 1.00 86.38 201 VAL A CA 1
ATOM 1566 C C . 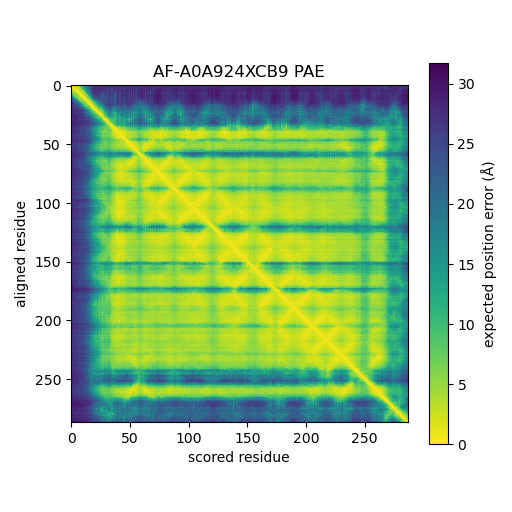VAL A 1 201 ? -0.748 11.812 9.185 1.00 86.38 201 VAL A C 1
ATOM 1568 O O . VAL A 1 201 ? -0.679 12.233 8.034 1.00 86.38 201 VAL A O 1
ATOM 1571 N N . ASP A 1 202 ? -1.892 11.642 9.822 1.00 83.19 202 ASP A N 1
ATOM 1572 C CA . ASP A 1 202 ? -3.174 12.121 9.329 1.00 83.19 202 ASP A CA 1
ATOM 1573 C C . ASP A 1 202 ? -3.963 12.719 10.468 1.00 83.19 202 ASP A C 1
ATOM 1575 O O . ASP A 1 202 ? -4.006 12.177 11.577 1.00 83.19 202 ASP A O 1
ATOM 1579 N N . VAL A 1 203 ? -4.548 13.867 10.166 1.00 86.81 203 VAL A N 1
ATOM 1580 C CA . VAL A 1 203 ? -5.394 14.634 11.050 1.00 86.81 203 VAL A CA 1
ATOM 1581 C C . VAL A 1 203 ? -6.663 14.971 10.295 1.00 86.81 203 VAL A C 1
ATOM 1583 O O . VAL A 1 203 ? -6.641 15.743 9.337 1.00 86.81 203 VAL A O 1
ATOM 1586 N N . GLY A 1 204 ? -7.793 14.449 10.747 1.00 82.44 204 GLY A N 1
ATOM 1587 C CA . GLY A 1 204 ? -9.037 14.652 10.025 1.00 82.44 204 GLY A CA 1
ATOM 1588 C C . GLY A 1 204 ? -10.274 14.310 10.817 1.00 82.44 204 GLY A C 1
ATOM 1589 O O . GLY A 1 204 ? -10.223 13.725 11.887 1.00 82.44 204 GLY A O 1
ATOM 1590 N N . SER A 1 205 ? -11.424 14.736 10.327 1.00 81.19 205 SER A N 1
ATOM 1591 C CA . SER A 1 205 ? -12.699 14.318 10.890 1.00 81.19 205 SER A CA 1
ATOM 1592 C C . SER A 1 205 ? -13.785 14.476 9.848 1.00 81.19 205 SER A C 1
ATOM 1594 O O . SER A 1 205 ? -13.806 15.463 9.110 1.00 81.19 205 SER A O 1
ATOM 1596 N N . ARG A 1 206 ? -14.738 13.537 9.839 1.00 81.00 206 ARG A N 1
ATOM 1597 C CA . ARG A 1 206 ? -15.962 13.630 9.026 1.00 81.00 206 ARG A CA 1
ATOM 1598 C C . ARG A 1 206 ? -15.650 13.792 7.536 1.00 81.00 206 ARG A C 1
ATOM 1600 O O . ARG A 1 206 ? -16.289 14.588 6.850 1.00 81.00 206 ARG A O 1
ATOM 1607 N N . GLY A 1 207 ? -14.661 13.044 7.048 1.00 76.62 207 GLY A N 1
ATOM 1608 C CA . GLY A 1 207 ? -14.312 13.024 5.632 1.00 76.62 207 GLY A CA 1
ATOM 1609 C C . GLY A 1 207 ? -13.464 14.202 5.152 1.00 76.62 207 GLY A C 1
ATOM 1610 O O . GLY A 1 207 ? -13.274 14.333 3.948 1.00 76.62 207 GLY A O 1
ATOM 1611 N N . ILE A 1 208 ? -12.944 15.044 6.052 1.00 85.38 208 ILE A N 1
ATOM 1612 C CA . ILE A 1 208 ? -11.926 16.055 5.733 1.00 85.38 208 ILE A CA 1
ATOM 1613 C C . ILE A 1 208 ? -10.645 15.689 6.472 1.00 85.38 208 ILE A C 1
ATOM 1615 O O . ILE A 1 208 ? -10.643 15.667 7.701 1.00 85.38 208 ILE A O 1
ATOM 1619 N N . HIS A 1 209 ? -9.577 15.418 5.728 1.00 82.38 209 HIS A N 1
ATOM 1620 C CA . HIS A 1 209 ? -8.313 14.910 6.259 1.00 82.38 209 HIS A CA 1
ATOM 1621 C C . HIS A 1 209 ? -7.139 15.698 5.700 1.00 82.38 209 HIS A C 1
ATOM 1623 O O . HIS A 1 209 ? -7.045 15.905 4.491 1.00 82.38 209 HIS A O 1
ATOM 1629 N N . ALA A 1 210 ? -6.247 16.129 6.582 1.00 85.75 210 ALA A N 1
ATOM 1630 C CA . ALA A 1 210 ? -4.944 16.665 6.241 1.00 85.75 210 ALA A CA 1
ATOM 1631 C C . ALA A 1 210 ? -3.891 15.632 6.634 1.00 85.75 210 ALA A C 1
ATOM 1633 O O . ALA A 1 210 ? -3.803 15.241 7.797 1.00 85.75 210 ALA A O 1
ATOM 1634 N N . TYR A 1 211 ? -3.072 15.218 5.677 1.00 81.50 211 TYR A N 1
ATOM 1635 C CA . TYR A 1 211 ? -2.068 14.186 5.898 1.00 81.50 211 TYR A CA 1
ATOM 1636 C C . TYR A 1 211 ? -0.676 14.666 5.507 1.00 81.50 211 TYR A C 1
ATOM 1638 O O . TYR A 1 211 ? -0.497 15.579 4.695 1.00 81.50 211 TYR A O 1
ATOM 1646 N N . GLY A 1 212 ? 0.319 14.016 6.097 1.00 79.94 212 GLY A N 1
ATOM 1647 C CA . GLY A 1 212 ? 1.727 14.201 5.810 1.00 79.94 212 GLY A CA 1
ATOM 1648 C C . GLY A 1 212 ? 2.446 12.860 5.791 1.00 79.94 212 GLY A C 1
ATOM 1649 O O . GLY A 1 212 ? 2.171 11.990 6.613 1.00 79.94 212 GLY A O 1
ATOM 1650 N N . ALA A 1 213 ? 3.382 12.687 4.870 1.00 83.06 213 ALA A N 1
ATOM 1651 C CA . ALA A 1 213 ? 4.233 11.511 4.797 1.00 83.06 213 ALA A CA 1
ATOM 1652 C C . ALA A 1 213 ? 5.673 11.945 4.540 1.00 83.06 213 ALA A C 1
ATOM 1654 O O . ALA A 1 213 ? 5.938 12.674 3.590 1.00 83.06 213 ALA A O 1
ATOM 1655 N N . TYR A 1 214 ? 6.596 11.495 5.381 1.00 83.94 214 TYR A N 1
ATOM 1656 C CA . TYR A 1 214 ? 8.018 11.764 5.234 1.00 83.94 214 TYR A CA 1
ATOM 1657 C C . TYR A 1 214 ? 8.770 10.471 4.955 1.00 83.94 214 TYR A C 1
ATOM 1659 O O . TYR A 1 214 ? 8.775 9.568 5.793 1.00 83.94 214 TYR A O 1
ATOM 1667 N N . ASP A 1 215 ? 9.409 10.394 3.794 1.00 83.44 215 ASP A N 1
ATOM 1668 C CA . ASP A 1 215 ? 10.293 9.294 3.426 1.00 83.44 215 ASP A CA 1
ATOM 1669 C C . ASP A 1 215 ? 11.738 9.658 3.790 1.00 83.44 215 ASP A C 1
ATOM 1671 O O . ASP A 1 215 ? 12.319 10.612 3.271 1.00 83.44 215 ASP A O 1
ATOM 1675 N N . PHE A 1 216 ? 12.328 8.887 4.701 1.00 86.81 216 PHE A N 1
ATOM 1676 C CA . PHE A 1 216 ? 13.677 9.114 5.209 1.00 86.81 216 PHE A CA 1
ATOM 1677 C C . PHE A 1 216 ? 14.769 8.735 4.199 1.00 86.81 216 PHE A C 1
ATOM 1679 O O . PHE A 1 216 ? 15.866 9.299 4.264 1.00 86.81 216 PHE A O 1
ATOM 1686 N N . GLN A 1 217 ? 14.491 7.807 3.278 1.00 84.50 217 GLN A N 1
ATOM 1687 C CA . GLN A 1 217 ? 15.454 7.355 2.270 1.00 84.50 217 GLN A CA 1
ATOM 1688 C C . GLN A 1 217 ? 15.597 8.393 1.161 1.00 84.50 217 GLN A C 1
ATOM 1690 O O . GLN A 1 217 ? 16.713 8.798 0.804 1.00 84.50 217 GLN A O 1
ATOM 1695 N N . THR A 1 218 ? 14.456 8.868 0.659 1.00 78.00 218 THR A N 1
ATOM 1696 C CA . THR A 1 218 ? 14.410 9.860 -0.419 1.00 78.00 218 THR A CA 1
ATOM 1697 C C . THR A 1 218 ? 14.488 11.299 0.097 1.00 78.00 218 THR A C 1
ATOM 1699 O O . THR A 1 218 ? 14.928 12.169 -0.646 1.00 78.00 218 THR A O 1
ATOM 1702 N N . ARG A 1 219 ? 14.176 11.547 1.380 1.00 85.62 219 ARG A N 1
ATOM 1703 C CA . ARG A 1 219 ? 14.099 12.883 2.010 1.00 85.62 219 ARG A CA 1
ATOM 1704 C C . ARG A 1 219 ? 13.056 13.786 1.350 1.00 85.62 219 ARG A C 1
ATOM 1706 O O . ARG A 1 219 ? 13.309 14.958 1.066 1.00 85.62 219 ARG A O 1
ATOM 1713 N N . PHE A 1 220 ? 11.880 13.215 1.115 1.00 80.38 220 PHE A N 1
ATOM 1714 C CA . PHE A 1 220 ? 10.720 13.929 0.596 1.00 80.38 220 PHE A CA 1
ATOM 1715 C C . PHE A 1 220 ? 9.613 13.979 1.636 1.00 80.38 220 PHE A C 1
ATOM 1717 O O . PHE A 1 220 ? 9.322 12.988 2.310 1.00 80.38 220 PHE A O 1
ATOM 1724 N N . LEU A 1 221 ? 8.986 15.148 1.731 1.00 83.31 221 LEU A N 1
ATOM 1725 C CA . LEU A 1 221 ? 7.768 15.362 2.491 1.00 83.31 221 LEU A CA 1
ATOM 1726 C C . LEU A 1 221 ? 6.604 15.508 1.513 1.00 83.31 221 LEU A C 1
ATOM 1728 O O . LEU A 1 221 ? 6.539 16.479 0.763 1.00 83.31 221 LEU A O 1
ATOM 1732 N N . ALA A 1 222 ? 5.666 14.574 1.551 1.00 80.38 222 ALA A N 1
ATOM 1733 C CA . ALA A 1 222 ? 4.362 14.735 0.933 1.00 80.38 222 ALA A CA 1
ATOM 1734 C C . ALA A 1 222 ? 3.401 15.347 1.953 1.00 80.38 222 ALA A C 1
ATOM 1736 O O . ALA A 1 222 ? 3.329 14.884 3.091 1.00 80.38 222 ALA A O 1
ATOM 1737 N N . VAL A 1 223 ? 2.646 16.359 1.546 1.00 82.62 223 VAL A N 1
ATOM 1738 C CA . VAL A 1 223 ? 1.525 16.915 2.310 1.00 82.62 223 VAL A CA 1
ATOM 1739 C C . VAL A 1 223 ? 0.299 16.968 1.424 1.00 82.62 223 VAL A C 1
ATOM 1741 O O . VAL A 1 223 ? 0.407 17.213 0.222 1.00 82.62 223 VAL A O 1
ATOM 1744 N N . GLY A 1 224 ? -0.881 16.773 1.992 1.00 83.94 224 GLY A N 1
ATOM 1745 C CA . GLY A 1 224 ? -2.079 16.880 1.184 1.00 83.94 224 GLY A CA 1
ATOM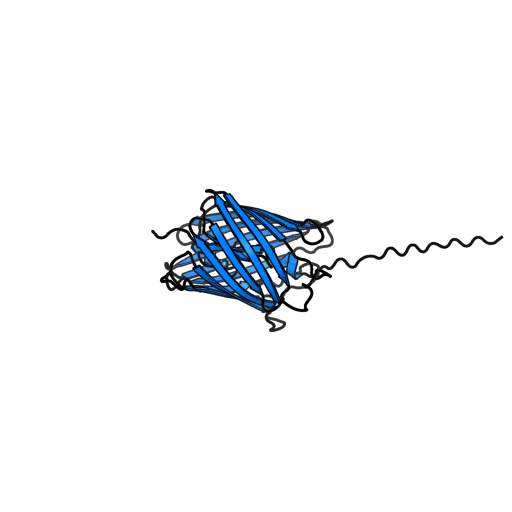 1746 C C . GLY A 1 224 ? -3.376 16.929 1.956 1.00 83.94 224 GLY A C 1
ATOM 1747 O O . GLY A 1 224 ? -3.415 16.878 3.185 1.00 83.94 224 GLY A O 1
ATOM 1748 N N . LEU A 1 225 ? -4.440 17.075 1.176 1.00 84.88 225 LEU A N 1
ATOM 1749 C CA . LEU A 1 225 ? -5.811 17.177 1.633 1.00 84.88 225 LEU A CA 1
ATOM 1750 C C . LEU A 1 225 ? -6.640 16.071 0.990 1.00 84.88 225 LEU A C 1
ATOM 1752 O O . LEU A 1 225 ? -6.468 15.728 -0.182 1.00 84.88 225 LEU A O 1
ATOM 1756 N N . GLN A 1 226 ? -7.567 15.542 1.766 1.00 83.06 226 GLN A N 1
ATOM 1757 C CA . GLN A 1 226 ? -8.534 14.550 1.355 1.00 83.06 226 GLN A CA 1
ATOM 1758 C C . GLN A 1 226 ? -9.935 14.999 1.752 1.00 83.06 226 GLN A C 1
ATOM 1760 O O . GLN A 1 226 ? -10.161 15.453 2.874 1.00 83.06 226 GLN A O 1
ATOM 1765 N N . LEU A 1 227 ? -10.864 14.865 0.809 1.00 85.69 227 LEU A N 1
ATOM 1766 C CA . LEU A 1 227 ? -12.264 15.238 0.939 1.00 85.69 227 LEU A CA 1
ATOM 1767 C C . LEU A 1 227 ? -13.152 14.061 0.533 1.00 85.69 227 LEU A C 1
ATOM 1769 O O . LEU A 1 227 ? -12.949 13.462 -0.524 1.00 85.69 227 LEU A O 1
ATOM 1773 N N . MET A 1 228 ? -14.164 13.762 1.342 1.00 80.69 228 MET A N 1
ATOM 1774 C CA . MET A 1 228 ? -15.144 12.710 1.075 1.00 80.69 228 MET A CA 1
ATOM 1775 C C . MET A 1 228 ? -16.555 13.261 0.956 1.00 80.69 228 MET A C 1
ATOM 1777 O O . MET A 1 228 ? -17.027 14.016 1.804 1.00 80.69 228 MET A O 1
ATOM 1781 N N . PHE A 1 229 ? -17.259 12.793 -0.068 1.00 86.19 229 PHE A N 1
ATOM 1782 C CA . PHE A 1 229 ? -18.639 13.134 -0.378 1.00 86.19 229 PHE A CA 1
ATOM 1783 C C . PHE A 1 229 ? -19.417 11.848 -0.679 1.00 86.19 229 PHE A C 1
ATOM 1785 O O . PHE A 1 229 ? -19.594 11.446 -1.831 1.00 86.19 229 PHE A O 1
ATOM 1792 N N . GLY A 1 230 ? -19.869 11.168 0.377 1.00 85.56 230 GLY A N 1
ATOM 1793 C CA . GLY A 1 230 ? -20.526 9.867 0.247 1.00 85.56 230 GLY A CA 1
ATOM 1794 C C . GLY A 1 230 ? -19.565 8.829 -0.333 1.00 85.56 230 GLY A C 1
ATOM 1795 O O . GLY A 1 230 ? -18.544 8.537 0.274 1.00 85.56 230 GLY A O 1
ATOM 1796 N N . VAL A 1 231 ? -19.887 8.289 -1.511 1.00 83.06 231 VAL A N 1
ATOM 1797 C CA . VAL A 1 231 ? -19.067 7.281 -2.212 1.00 83.06 231 VAL A CA 1
ATOM 1798 C C . VAL A 1 231 ? -17.869 7.869 -2.960 1.00 83.06 231 VAL A C 1
ATOM 1800 O O . VAL A 1 231 ? -17.021 7.112 -3.423 1.00 83.06 231 VAL A O 1
ATOM 1803 N N . LEU A 1 232 ? -17.818 9.193 -3.125 1.00 85.00 232 LEU A N 1
ATOM 1804 C CA . LEU A 1 232 ? -16.744 9.892 -3.822 1.00 85.00 232 LEU A CA 1
ATOM 1805 C C . LEU A 1 232 ? -15.696 10.375 -2.821 1.00 85.00 232 LEU A C 1
ATOM 1807 O O . LEU A 1 232 ? -16.017 11.048 -1.846 1.00 85.00 232 LEU A O 1
ATOM 1811 N N . GLU A 1 233 ? -14.438 10.107 -3.120 1.00 83.00 233 GLU A N 1
ATOM 1812 C CA . GLU A 1 233 ? -13.275 10.640 -2.432 1.00 83.00 233 GLU A CA 1
ATOM 1813 C C . GLU A 1 233 ? -12.403 11.391 -3.438 1.00 83.00 233 GLU A C 1
ATOM 1815 O O . GLU A 1 233 ? -12.115 10.896 -4.529 1.00 83.00 233 GLU A O 1
ATOM 1820 N N . VAL A 1 234 ? -11.970 12.589 -3.058 1.00 84.25 234 VAL A N 1
ATOM 1821 C CA . VAL A 1 234 ? -11.012 13.392 -3.816 1.00 84.25 234 VAL A CA 1
ATOM 1822 C C . VAL A 1 234 ? -9.833 13.691 -2.915 1.00 84.25 234 VAL A C 1
ATOM 1824 O O . VAL A 1 234 ? -9.999 14.158 -1.788 1.00 84.25 234 VAL A O 1
ATOM 1827 N N . ARG A 1 235 ? -8.633 13.442 -3.420 1.00 81.44 235 ARG A N 1
ATOM 1828 C CA . ARG A 1 235 ? -7.396 13.703 -2.704 1.00 81.44 235 ARG A CA 1
ATOM 1829 C C . ARG A 1 235 ? -6.424 14.471 -3.572 1.00 81.44 235 ARG A C 1
ATOM 1831 O O . ARG A 1 235 ? -6.284 14.182 -4.757 1.00 81.44 235 ARG A O 1
ATOM 1838 N N . GLN A 1 236 ? -5.730 15.413 -2.954 1.00 82.81 236 GLN A N 1
ATOM 1839 C CA . GLN A 1 236 ? -4.679 16.188 -3.589 1.00 82.81 236 GLN A CA 1
ATOM 1840 C C . GLN A 1 236 ? -3.452 16.214 -2.687 1.00 82.81 236 GLN A C 1
ATOM 1842 O O . GLN A 1 236 ? -3.567 16.562 -1.511 1.00 82.81 236 GLN A O 1
ATOM 1847 N N . ALA A 1 237 ? -2.298 15.865 -3.247 1.00 78.00 237 ALA A N 1
ATOM 1848 C CA . ALA A 1 237 ? -1.010 15.894 -2.568 1.00 78.00 237 ALA A CA 1
ATOM 1849 C C . ALA A 1 237 ? -0.012 16.780 -3.312 1.00 78.00 237 ALA A C 1
ATOM 1851 O O . ALA A 1 237 ? -0.052 16.904 -4.540 1.00 78.00 237 ALA A O 1
ATOM 1852 N N . LEU A 1 238 ? 0.906 17.348 -2.541 1.00 80.19 238 LEU A N 1
ATOM 1853 C CA . LEU A 1 238 ? 2.075 18.091 -2.983 1.00 80.19 238 LEU A CA 1
ATOM 1854 C C . LEU A 1 238 ? 3.298 17.479 -2.311 1.00 80.19 238 LEU A C 1
ATOM 1856 O O . LEU A 1 238 ? 3.309 17.272 -1.097 1.00 80.19 238 LEU A O 1
ATOM 1860 N N . GLU A 1 239 ? 4.333 17.210 -3.090 1.00 77.00 239 GLU A N 1
ATOM 1861 C CA . GLU A 1 239 ? 5.606 16.725 -2.576 1.00 77.00 239 GLU A CA 1
ATOM 1862 C C . GLU A 1 239 ? 6.639 17.843 -2.581 1.00 77.00 239 GLU A C 1
ATOM 1864 O O . GLU A 1 239 ? 6.784 18.576 -3.558 1.00 77.00 239 GLU A O 1
ATOM 1869 N N . ILE A 1 240 ? 7.370 17.949 -1.477 1.00 80.62 240 ILE A N 1
ATOM 1870 C CA . ILE A 1 240 ? 8.378 18.968 -1.226 1.00 80.62 240 ILE A CA 1
ATOM 1871 C C . ILE A 1 240 ? 9.684 18.243 -0.897 1.00 80.62 240 ILE A C 1
ATOM 1873 O O . ILE A 1 240 ? 9.749 17.456 0.052 1.00 80.62 240 ILE A O 1
ATOM 1877 N N . ALA A 1 241 ? 10.731 18.508 -1.679 1.00 79.88 241 ALA A N 1
ATOM 1878 C CA . ALA A 1 241 ? 12.080 18.060 -1.352 1.00 79.88 241 ALA A CA 1
ATOM 1879 C C . ALA A 1 241 ? 12.551 18.770 -0.075 1.00 79.88 241 ALA A C 1
ATOM 1881 O O . ALA A 1 241 ? 12.478 19.996 0.017 1.00 79.88 241 ALA A O 1
ATOM 1882 N N . THR A 1 242 ? 13.039 18.022 0.915 1.00 79.44 242 THR A N 1
ATOM 1883 C CA . THR A 1 242 ? 13.522 18.605 2.181 1.00 79.44 242 THR A CA 1
ATOM 1884 C C . THR A 1 242 ? 15.042 18.524 2.334 1.00 79.44 242 THR A C 1
ATOM 1886 O O . THR A 1 242 ? 15.565 18.780 3.417 1.00 79.44 242 THR A O 1
ATOM 1889 N N . GLY A 1 243 ? 15.768 18.129 1.287 1.00 77.38 243 GLY A N 1
ATOM 1890 C CA . GLY A 1 243 ? 17.228 18.073 1.285 1.00 77.38 243 GLY A CA 1
ATOM 1891 C C . GLY A 1 243 ? 17.818 18.019 -0.122 1.00 77.38 243 GLY A C 1
ATOM 1892 O O . GLY A 1 243 ? 17.088 17.962 -1.102 1.00 77.38 243 GLY A O 1
ATOM 1893 N N . ASP A 1 244 ? 19.150 17.981 -0.203 1.00 67.94 244 ASP A N 1
ATOM 1894 C CA . ASP A 1 244 ? 19.921 18.157 -1.451 1.00 67.94 244 ASP A CA 1
ATOM 1895 C C . ASP A 1 244 ? 19.861 16.973 -2.438 1.00 67.94 244 ASP A C 1
ATOM 1897 O O . ASP A 1 244 ? 20.575 16.951 -3.441 1.00 67.94 244 ASP A O 1
ATOM 1901 N N . LYS A 1 245 ? 19.070 15.935 -2.144 1.00 63.56 245 LYS A N 1
ATOM 1902 C CA . LYS A 1 245 ? 18.925 14.791 -3.048 1.00 63.56 245 LYS A CA 1
ATOM 1903 C C . LYS A 1 245 ? 17.822 15.099 -4.055 1.00 63.56 245 LYS A C 1
ATOM 1905 O O . LYS A 1 245 ? 16.662 15.239 -3.677 1.00 63.56 245 LYS A O 1
ATOM 1910 N N . SER A 1 246 ? 18.173 15.133 -5.338 1.00 61.50 246 SER A N 1
ATOM 1911 C CA . SER A 1 246 ? 17.182 15.034 -6.407 1.00 61.50 246 SER A CA 1
ATOM 1912 C C . SER A 1 246 ? 16.433 13.706 -6.282 1.00 61.50 246 SER A C 1
ATOM 1914 O O . SER A 1 246 ? 17.006 12.680 -5.897 1.00 61.50 246 SER A O 1
ATOM 1916 N N . ARG A 1 247 ? 15.130 13.719 -6.578 1.00 57.72 247 ARG A N 1
ATOM 1917 C CA . ARG A 1 247 ? 14.327 12.496 -6.537 1.00 57.72 247 ARG A CA 1
ATOM 1918 C C . ARG A 1 247 ? 14.905 11.494 -7.549 1.00 57.72 247 ARG A C 1
ATOM 1920 O O . ARG A 1 247 ? 15.144 11.872 -8.700 1.00 57.72 247 ARG A O 1
ATOM 1927 N N . PRO A 1 248 ? 15.122 10.224 -7.162 1.00 51.06 248 PRO A N 1
ATOM 1928 C CA . PRO A 1 248 ? 15.545 9.196 -8.106 1.00 51.06 248 PRO A CA 1
ATOM 1929 C C . PRO A 1 248 ? 14.556 9.125 -9.278 1.00 51.06 248 PRO A C 1
ATOM 1931 O O . PRO A 1 248 ? 13.356 8.975 -9.057 1.00 51.06 248 PRO A O 1
ATOM 1934 N N . GLY A 1 249 ? 15.041 9.256 -10.513 1.00 51.19 249 GLY A N 1
ATOM 1935 C CA . GLY A 1 249 ? 14.199 9.178 -11.711 1.00 51.19 249 GLY A CA 1
ATOM 1936 C C . GLY A 1 249 ? 13.631 10.505 -12.230 1.00 51.19 249 GLY A C 1
ATOM 1937 O O . GLY A 1 249 ? 12.983 10.509 -13.277 1.00 51.19 249 GLY A O 1
ATOM 1938 N N . THR A 1 250 ? 13.855 11.633 -11.544 1.00 51.91 250 THR A N 1
ATOM 1939 C CA . THR A 1 250 ? 13.493 12.967 -12.051 1.00 51.91 250 THR A CA 1
ATOM 1940 C C . THR A 1 250 ? 14.722 13.860 -11.963 1.00 51.91 250 THR A C 1
ATOM 1942 O O . THR A 1 250 ? 15.211 14.152 -10.874 1.00 51.91 250 THR A O 1
ATOM 1945 N N . ASN A 1 251 ? 15.257 14.310 -13.094 1.00 46.28 251 ASN A N 1
ATOM 1946 C CA . ASN A 1 251 ? 16.502 15.088 -13.144 1.00 46.28 251 ASN A CA 1
ATOM 1947 C C . ASN A 1 251 ? 16.380 16.521 -12.557 1.00 46.28 251 ASN A C 1
ATOM 1949 O O . ASN A 1 251 ? 17.187 17.384 -12.905 1.00 46.28 251 ASN A O 1
ATOM 1953 N N . ARG A 1 252 ? 15.388 16.810 -11.696 1.00 48.69 252 ARG A N 1
ATOM 1954 C CA . ARG A 1 252 ? 15.103 18.137 -11.122 1.00 48.69 252 ARG A CA 1
ATOM 1955 C C . ARG A 1 252 ? 14.490 18.099 -9.717 1.00 48.69 252 ARG A C 1
ATOM 1957 O O . ARG A 1 252 ? 13.828 17.138 -9.340 1.00 48.69 252 ARG A O 1
ATOM 1964 N N . GLU A 1 253 ? 14.677 19.205 -8.993 1.00 51.81 253 GLU A N 1
ATOM 1965 C CA . GLU A 1 253 ? 14.080 19.570 -7.690 1.00 51.81 253 GLU A CA 1
ATOM 1966 C C . GLU A 1 253 ? 12.589 19.974 -7.797 1.00 51.81 253 GLU A C 1
ATOM 1968 O O . GLU A 1 253 ? 12.118 20.856 -7.079 1.00 51.81 253 GLU A O 1
ATOM 1973 N N . GLU A 1 254 ? 11.835 19.422 -8.751 1.00 53.94 254 GLU A N 1
ATOM 1974 C CA . GLU A 1 254 ? 10.488 19.922 -9.044 1.00 53.94 254 GLU A CA 1
ATOM 1975 C C . GLU A 1 254 ? 9.432 19.383 -8.065 1.00 53.94 254 GLU A C 1
ATOM 1977 O O . GLU A 1 254 ? 9.404 18.202 -7.716 1.00 53.94 254 GLU A O 1
ATOM 1982 N N . LEU A 1 255 ? 8.540 20.288 -7.647 1.00 55.22 255 LEU A N 1
ATOM 1983 C CA . LEU A 1 255 ? 7.334 19.983 -6.882 1.00 55.22 255 LEU A CA 1
ATOM 1984 C C . LEU A 1 255 ? 6.455 19.030 -7.699 1.00 55.22 255 LEU A C 1
ATOM 1986 O O . LEU A 1 255 ? 5.907 19.412 -8.735 1.00 55.22 255 LEU A O 1
ATOM 1990 N N . ALA A 1 256 ? 6.293 17.803 -7.218 1.00 70.00 256 ALA A N 1
ATOM 1991 C CA . ALA A 1 256 ? 5.322 16.877 -7.772 1.00 70.00 256 ALA A CA 1
ATOM 1992 C C . ALA A 1 256 ? 3.953 17.133 -7.140 1.00 70.00 256 ALA A C 1
ATOM 1994 O O . ALA A 1 256 ? 3.842 17.374 -5.936 1.00 70.00 256 ALA A O 1
ATOM 1995 N N . SER A 1 257 ? 2.899 17.055 -7.950 1.00 75.62 257 SER A N 1
ATOM 1996 C CA . SER A 1 257 ? 1.530 17.014 -7.436 1.00 75.62 257 SER A CA 1
ATOM 1997 C C . SER A 1 257 ? 0.784 15.814 -7.988 1.00 75.62 257 SER A C 1
ATOM 1999 O O . SER A 1 257 ? 1.007 15.383 -9.125 1.00 75.62 257 SER A O 1
ATOM 2001 N N . ALA A 1 258 ? -0.104 15.278 -7.161 1.00 74.56 258 ALA A N 1
ATOM 2002 C CA . ALA A 1 258 ? -0.934 14.139 -7.498 1.00 74.56 258 ALA A CA 1
ATOM 2003 C C . ALA A 1 258 ? -2.376 14.432 -7.096 1.00 74.56 258 ALA A C 1
ATOM 2005 O O . ALA A 1 258 ? -2.642 14.955 -6.011 1.00 74.56 258 ALA A O 1
ATOM 2006 N N . THR A 1 259 ? -3.305 14.110 -7.990 1.00 80.44 259 THR A N 1
ATOM 2007 C CA . THR A 1 259 ? -4.743 14.160 -7.728 1.00 80.44 259 THR A CA 1
ATOM 2008 C C . THR A 1 259 ? -5.308 12.762 -7.885 1.00 80.44 259 THR A C 1
ATOM 2010 O O . THR A 1 259 ? -5.177 12.160 -8.947 1.00 80.44 259 THR A O 1
ATOM 2013 N N . VAL A 1 260 ? -5.958 12.258 -6.841 1.00 77.75 260 VAL A N 1
ATOM 2014 C CA . VAL A 1 260 ? -6.623 10.953 -6.839 1.00 77.75 260 VAL A CA 1
ATOM 2015 C C . VAL A 1 260 ? -8.116 11.167 -6.661 1.00 77.75 260 VAL A C 1
ATOM 2017 O O . VAL A 1 260 ? -8.557 11.864 -5.750 1.00 77.75 260 VAL A O 1
ATOM 2020 N N . VAL A 1 261 ? -8.891 10.540 -7.532 1.00 81.88 261 VAL A N 1
ATOM 2021 C CA . VAL A 1 261 ? -10.344 10.465 -7.470 1.00 81.88 261 VAL A CA 1
ATOM 2022 C C . VAL A 1 261 ? -10.717 9.004 -7.282 1.00 81.88 261 VAL A C 1
ATOM 2024 O O . VAL A 1 261 ? -10.427 8.167 -8.135 1.00 81.88 261 VAL A O 1
ATOM 2027 N N . THR A 1 262 ? -11.378 8.695 -6.175 1.00 79.38 262 THR A N 1
ATOM 2028 C CA . THR A 1 262 ? -11.806 7.336 -5.852 1.00 79.38 262 THR A CA 1
ATOM 2029 C C . THR A 1 262 ? -13.321 7.287 -5.678 1.00 79.38 262 THR A C 1
ATOM 2031 O O . THR A 1 262 ? -13.905 8.090 -4.960 1.00 79.38 262 THR A O 1
ATOM 2034 N N . PHE A 1 263 ? -13.966 6.307 -6.305 1.00 82.19 263 PHE A N 1
ATOM 2035 C CA . PHE A 1 263 ? -15.343 5.914 -6.032 1.00 82.19 263 PHE A CA 1
ATOM 2036 C C . PHE A 1 263 ? -15.333 4.601 -5.260 1.00 82.19 263 PHE A C 1
ATOM 2038 O O . PHE A 1 263 ? -14.778 3.617 -5.744 1.00 82.19 263 PHE A O 1
ATOM 2045 N N . ARG A 1 264 ? -15.967 4.551 -4.088 1.00 76.56 264 ARG A N 1
ATOM 2046 C CA . ARG A 1 264 ? -16.016 3.338 -3.261 1.00 76.56 264 ARG A CA 1
ATOM 2047 C C . ARG A 1 264 ? -17.395 3.060 -2.695 1.00 76.56 264 ARG A C 1
ATOM 2049 O O . ARG A 1 264 ? -18.119 3.970 -2.308 1.00 76.56 264 ARG A O 1
ATOM 2056 N N . SER A 1 265 ? -17.747 1.779 -2.619 1.00 76.06 265 SER A N 1
ATOM 2057 C CA . SER A 1 265 ? -19.048 1.357 -2.087 1.00 76.06 265 SER A CA 1
ATOM 2058 C C . SER A 1 265 ? -19.168 1.566 -0.576 1.00 76.06 265 SER A C 1
ATOM 2060 O O . SER A 1 265 ? -20.267 1.795 -0.088 1.00 76.06 265 SER A O 1
ATOM 2062 N N . ASN A 1 266 ? -18.050 1.480 0.152 1.00 67.62 266 ASN A N 1
ATOM 2063 C CA . ASN A 1 266 ? -17.980 1.705 1.592 1.00 67.62 266 ASN A CA 1
ATOM 2064 C C . ASN A 1 266 ? -16.925 2.779 1.862 1.00 67.62 266 ASN A C 1
ATOM 2066 O O . ASN A 1 266 ? -15.741 2.498 1.678 1.00 67.62 266 ASN A O 1
ATOM 2070 N N . PRO A 1 267 ? -17.323 3.998 2.253 1.00 57.41 267 PRO A N 1
ATOM 2071 C CA . PRO A 1 267 ? -16.381 5.038 2.627 1.00 57.41 267 PRO A CA 1
ATOM 2072 C C . PRO A 1 267 ? -15.557 4.592 3.836 1.00 57.41 267 PRO A C 1
ATOM 2074 O O . PRO A 1 267 ? -16.091 4.092 4.824 1.00 57.41 267 PRO A O 1
ATOM 2077 N N . SER A 1 268 ? -14.254 4.792 3.750 1.00 57.12 268 SER A N 1
ATOM 2078 C CA . SER A 1 268 ? -13.291 4.613 4.832 1.00 57.12 268 SER A CA 1
ATOM 2079 C C . SER A 1 268 ? -12.446 5.877 4.849 1.00 57.12 268 SER A C 1
ATOM 2081 O O . SER A 1 268 ? -12.065 6.318 3.766 1.00 57.12 268 SER A O 1
ATOM 2083 N N . GLU A 1 269 ? -12.146 6.438 6.025 1.00 48.72 269 GLU A N 1
ATOM 2084 C CA . GLU A 1 269 ? -11.033 7.388 6.209 1.00 48.72 269 GLU A CA 1
ATOM 2085 C C . GLU A 1 269 ? -9.769 6.761 5.576 1.00 48.72 269 GLU A C 1
ATOM 2087 O O . GLU A 1 269 ? -9.717 5.546 5.411 1.00 48.72 269 GLU A O 1
ATOM 2092 N N . SER A 1 270 ? -8.801 7.511 5.053 1.00 43.72 270 SER A N 1
ATOM 2093 C CA . SER A 1 270 ? -7.627 6.867 4.442 1.00 43.72 270 SER A CA 1
ATOM 2094 C C . SER A 1 270 ? -6.358 7.668 4.666 1.00 43.72 270 SER A C 1
ATOM 2096 O O . SER A 1 270 ? -6.297 8.834 4.305 1.00 43.72 270 SER A O 1
ATOM 2098 N N . LEU A 1 271 ? -5.317 7.023 5.174 1.00 43.00 271 LEU A N 1
ATOM 2099 C CA . LEU A 1 271 ? -3.944 7.489 5.077 1.00 43.00 271 LEU A CA 1
ATOM 2100 C C . LEU A 1 271 ? -3.474 7.314 3.619 1.00 43.00 271 LEU A C 1
ATOM 2102 O O . LEU A 1 271 ? -3.498 6.226 3.063 1.00 43.00 271 LEU A O 1
ATOM 2106 N N . GLY A 1 272 ? -3.065 8.369 2.925 1.00 35.56 272 GLY A N 1
ATOM 2107 C CA . GLY A 1 272 ? -2.493 8.215 1.580 1.00 35.56 272 GLY A CA 1
ATOM 2108 C C . GLY A 1 272 ? -0.976 7.990 1.619 1.00 35.56 272 GLY A C 1
ATOM 2109 O O . GLY A 1 272 ? -0.258 8.787 2.215 1.00 35.56 272 GLY A O 1
ATOM 2110 N N . ASP A 1 273 ? -0.470 6.964 0.938 1.00 41.16 273 ASP A N 1
ATOM 2111 C CA . ASP A 1 273 ? 0.929 6.819 0.516 1.00 41.16 273 ASP A CA 1
ATOM 2112 C C . ASP A 1 273 ? 1.048 7.318 -0.935 1.00 41.16 273 ASP A C 1
ATOM 2114 O O . ASP A 1 273 ? 0.564 6.698 -1.874 1.00 41.16 273 ASP A O 1
ATOM 2118 N N . TRP A 1 274 ? 1.701 8.464 -1.122 1.00 33.31 274 TRP A N 1
ATOM 2119 C CA . TRP A 1 274 ? 1.749 9.158 -2.416 1.00 33.31 274 TRP A CA 1
ATOM 2120 C C . TRP A 1 274 ? 3.034 8.930 -3.204 1.00 33.31 274 TRP A C 1
ATOM 2122 O O . TRP A 1 274 ? 2.997 8.934 -4.431 1.00 33.31 274 TRP A O 1
ATOM 2132 N N . VAL A 1 275 ? 4.141 8.640 -2.517 1.00 35.59 275 VAL A N 1
ATOM 2133 C CA . VAL A 1 275 ? 5.429 8.343 -3.163 1.00 35.59 275 VAL A CA 1
ATOM 2134 C C . VAL A 1 275 ? 5.356 7.013 -3.928 1.00 35.59 275 VAL A C 1
ATOM 2136 O O . VAL A 1 275 ? 5.982 6.886 -4.979 1.00 35.59 275 VAL A O 1
ATOM 2139 N N . ASN A 1 276 ? 4.532 6.066 -3.453 1.00 34.81 276 ASN A N 1
ATOM 2140 C CA . ASN A 1 276 ? 4.275 4.768 -4.091 1.00 34.81 276 ASN A CA 1
ATOM 2141 C C . ASN A 1 276 ? 2.807 4.570 -4.513 1.00 34.81 276 ASN A C 1
ATOM 2143 O O . ASN A 1 276 ? 2.439 3.505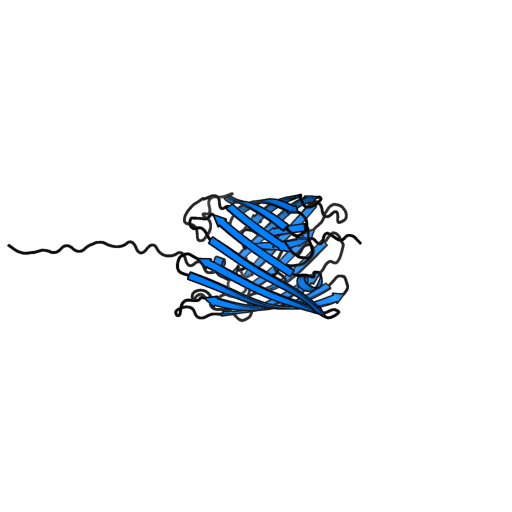 -5.000 1.00 34.81 276 ASN A O 1
ATOM 2147 N N . GLY A 1 277 ? 1.946 5.564 -4.291 1.00 34.84 277 GLY A N 1
ATOM 2148 C CA . GLY A 1 277 ? 0.527 5.508 -4.636 1.00 34.84 277 GLY A CA 1
ATOM 2149 C C . GLY A 1 277 ? -0.336 4.520 -3.830 1.00 34.84 277 GLY A C 1
ATOM 2150 O O . GLY A 1 277 ? -1.481 4.263 -4.204 1.00 34.84 277 GLY A O 1
ATOM 2151 N N . ALA A 1 278 ? 0.145 3.939 -2.730 1.00 34.88 278 ALA A N 1
ATOM 2152 C CA . ALA A 1 278 ? -0.713 3.102 -1.895 1.00 34.88 278 ALA A CA 1
ATOM 2153 C C . ALA A 1 278 ? -1.789 3.952 -1.179 1.00 34.88 278 ALA A C 1
ATOM 2155 O O . ALA A 1 278 ? -1.550 5.044 -0.680 1.00 34.88 278 ALA A O 1
ATOM 2156 N N . THR A 1 279 ? -3.033 3.483 -1.149 1.00 32.44 279 THR A N 1
ATOM 2157 C CA . THR A 1 279 ? -4.077 4.084 -0.303 1.00 32.44 279 THR A CA 1
ATOM 2158 C C . THR A 1 279 ? -4.240 3.183 0.897 1.00 32.44 279 THR A C 1
ATOM 2160 O O . THR A 1 279 ? -4.586 2.024 0.723 1.00 32.44 279 THR A O 1
ATOM 2163 N N . VAL A 1 280 ? -3.969 3.703 2.083 1.00 39.81 280 VAL A N 1
ATOM 2164 C CA . VAL A 1 280 ? -4.111 3.003 3.353 1.00 39.81 280 VAL A CA 1
ATOM 2165 C C . VAL A 1 280 ? -5.443 3.412 3.958 1.00 39.81 280 VAL A C 1
ATOM 2167 O O . VAL A 1 280 ? -5.698 4.591 4.132 1.00 39.81 280 VAL A O 1
ATOM 2170 N N . GLU A 1 281 ? -6.326 2.476 4.270 1.00 37.19 281 GLU A N 1
ATOM 2171 C CA . GLU A 1 281 ? -7.662 2.811 4.780 1.00 37.19 281 GLU A CA 1
ATOM 2172 C C . GLU A 1 281 ? -7.702 2.965 6.320 1.00 37.19 281 GLU A C 1
ATOM 2174 O O . GLU A 1 281 ? -6.817 2.543 7.050 1.00 37.19 281 GLU A O 1
ATOM 2179 N N . LEU A 1 282 ? -8.758 3.595 6.817 1.00 31.92 282 LEU A N 1
ATOM 2180 C CA . LEU A 1 282 ? -9.197 3.781 8.192 1.00 31.92 282 LEU A CA 1
ATOM 2181 C C . LEU A 1 282 ? -10.703 3.491 8.182 1.00 31.92 282 LEU A C 1
ATOM 2183 O O . LEU A 1 282 ? -11.495 4.213 7.577 1.00 31.92 282 LEU A O 1
ATOM 2187 N N . ALA A 1 283 ? -11.135 2.384 8.783 1.00 29.66 283 ALA A N 1
ATOM 2188 C CA . ALA A 1 283 ? -12.558 2.061 8.811 1.00 29.66 283 ALA A CA 1
ATOM 2189 C C . ALA A 1 283 ? -13.301 3.080 9.691 1.00 29.66 283 ALA A C 1
ATOM 2191 O O . ALA A 1 283 ? -12.955 3.264 10.854 1.00 29.66 283 ALA A O 1
ATOM 2192 N N . LEU A 1 284 ? -14.354 3.698 9.151 1.00 31.38 284 LEU A N 1
ATOM 2193 C CA . LEU A 1 284 ? -15.179 4.698 9.846 1.00 31.38 284 LEU A CA 1
ATOM 2194 C C . LEU A 1 284 ? -16.123 4.117 10.912 1.00 31.38 284 LEU A C 1
ATOM 2196 O O . LEU A 1 284 ? -16.841 4.864 11.574 1.00 31.38 284 LEU A O 1
ATOM 2200 N N . ASN A 1 285 ? -16.136 2.798 11.098 1.00 28.70 285 ASN A N 1
ATOM 2201 C CA . ASN A 1 285 ? -17.125 2.150 11.948 1.00 28.70 285 ASN A CA 1
ATOM 2202 C C . ASN A 1 285 ? -16.564 1.888 13.346 1.00 28.70 285 ASN A C 1
ATOM 2204 O O . ASN A 1 285 ? -15.899 0.884 13.600 1.00 28.70 285 ASN A O 1
ATOM 2208 N N . GLY A 1 286 ? -16.886 2.805 14.255 1.00 31.47 286 GLY A N 1
ATOM 2209 C CA . GLY A 1 286 ? -17.162 2.463 15.641 1.00 31.47 286 GLY A CA 1
ATOM 2210 C C . GLY A 1 286 ? -18.638 2.103 15.780 1.00 31.47 286 GLY A C 1
ATOM 2211 O O . GLY A 1 286 ? -19.425 2.982 16.101 1.00 31.47 286 GLY A O 1
ATOM 2212 N N . ASP A 1 287 ? -18.964 0.835 15.536 1.00 30.78 287 ASP A N 1
ATOM 2213 C CA . ASP A 1 287 ? -20.106 0.120 16.123 1.00 30.78 287 ASP A CA 1
ATOM 2214 C C . ASP A 1 287 ? -19.593 -1.238 16.628 1.00 30.78 287 ASP A C 1
ATOM 2216 O O . ASP A 1 287 ? -18.949 -1.959 15.828 1.00 30.78 287 ASP A O 1
#

Radius of gyration: 20.2 Å; Cα contacts (8 Å, |Δi|>4): 813; chains: 1; bounding box: 55×37×80 Å